Protein AF-A0A6I1K266-F1 (afdb_monomer)

Secondary structure (DSSP, 8-state):
--HHHHHHHHHHHHSPPPP--TTHHHHHHHHHHHHHTS--PPP------TTS-TTTHHHHHHHHHHHHHHHHHHTT--S--HHHHHHHHHHHHHHHHHSTTTEEEEEEETTEEEEEE-SS----SS--EEEEEEETTEEEEEEE-TTEEEEETTEEEEEEE-TTS-EEEEETTEEEESSSGGG--TT-EEEEEE-S---

Structure (mmCIF, N/CA/C/O backbone):
data_AF-A0A6I1K266-F1
#
_entry.id   AF-A0A6I1K266-F1
#
loop_
_atom_site.group_PDB
_atom_site.id
_atom_site.type_symbol
_atom_site.label_atom_id
_atom_site.label_alt_id
_atom_site.label_comp_id
_atom_site.label_asym_id
_atom_site.label_entity_id
_atom_site.label_seq_id
_atom_site.pdbx_PDB_ins_code
_atom_site.Cartn_x
_atom_site.Cartn_y
_atom_site.Cartn_z
_atom_site.occupancy
_atom_site.B_iso_or_equiv
_atom_site.auth_se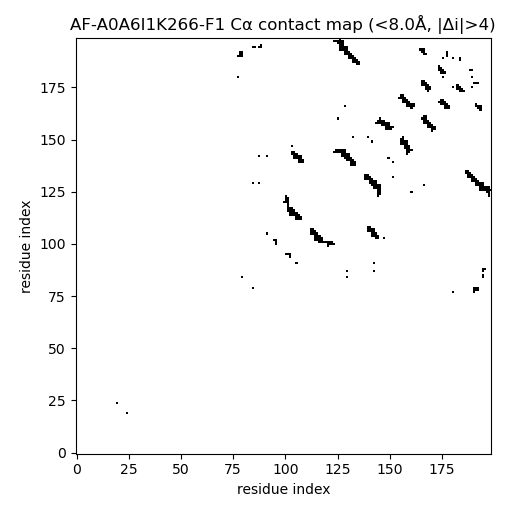q_id
_atom_site.auth_comp_id
_atom_site.auth_asym_id
_atom_site.auth_atom_id
_atom_site.pdbx_PDB_model_num
ATOM 1 N N . MET A 1 1 ? 11.411 -33.612 -16.980 1.00 52.06 1 MET A N 1
ATOM 2 C CA . MET A 1 1 ? 12.774 -33.129 -16.680 1.00 52.06 1 MET A CA 1
ATOM 3 C C . MET A 1 1 ? 13.438 -32.844 -18.011 1.00 52.06 1 MET A C 1
ATOM 5 O O . MET A 1 1 ? 13.316 -33.665 -18.911 1.00 52.06 1 MET A O 1
ATOM 9 N N . SER A 1 2 ? 13.928 -31.620 -18.195 1.00 58.31 2 SER A N 1
ATOM 10 C CA . SER A 1 2 ? 14.388 -31.108 -19.487 1.00 58.31 2 SER A CA 1
ATOM 11 C C . SER A 1 2 ? 15.851 -31.497 -19.683 1.00 58.31 2 SER A C 1
ATOM 13 O O . SER A 1 2 ? 16.683 -31.117 -18.872 1.00 58.31 2 SER A O 1
ATOM 15 N N . HIS A 1 3 ? 16.166 -32.204 -20.770 1.00 58.62 3 HIS A N 1
ATOM 16 C CA . HIS A 1 3 ? 17.519 -32.641 -21.168 1.00 58.62 3 HIS A CA 1
ATOM 17 C C . HIS A 1 3 ? 18.587 -31.525 -21.107 1.00 58.62 3 HIS A C 1
ATOM 19 O O . HIS A 1 3 ? 19.776 -31.785 -20.975 1.00 58.62 3 HIS A O 1
ATOM 25 N N . ARG A 1 4 ? 18.158 -30.261 -21.186 1.00 64.69 4 ARG A N 1
ATOM 26 C CA . ARG A 1 4 ? 19.016 -29.073 -21.124 1.00 64.69 4 ARG A CA 1
ATOM 27 C C . ARG A 1 4 ? 19.557 -28.785 -19.717 1.00 64.69 4 ARG A C 1
ATOM 29 O O . ARG A 1 4 ? 20.629 -28.202 -19.592 1.00 64.69 4 ARG A O 1
ATOM 36 N N . ASP A 1 5 ? 18.824 -29.182 -18.679 1.00 72.62 5 ASP A N 1
ATOM 37 C CA . ASP A 1 5 ? 19.221 -28.963 -17.284 1.00 72.62 5 ASP A CA 1
ATOM 38 C C . ASP A 1 5 ? 20.321 -29.951 -16.877 1.00 72.62 5 ASP A C 1
ATOM 40 O O . ASP A 1 5 ? 21.261 -29.581 -16.174 1.00 72.62 5 ASP A O 1
ATOM 44 N N . ASP A 1 6 ? 20.241 -31.185 -17.379 1.00 80.25 6 ASP A N 1
ATOM 45 C CA . ASP A 1 6 ? 21.238 -32.227 -17.131 1.00 80.25 6 ASP A CA 1
ATOM 46 C C . ASP A 1 6 ? 22.559 -31.913 -17.854 1.00 80.25 6 ASP A C 1
ATOM 48 O O . ASP A 1 6 ? 23.626 -31.999 -17.248 1.00 80.25 6 ASP A O 1
ATOM 52 N N . GLU A 1 7 ? 22.486 -31.428 -19.098 1.00 78.44 7 GLU A N 1
ATOM 53 C CA . GLU A 1 7 ? 23.645 -30.985 -19.888 1.00 78.44 7 GLU A CA 1
ATOM 54 C 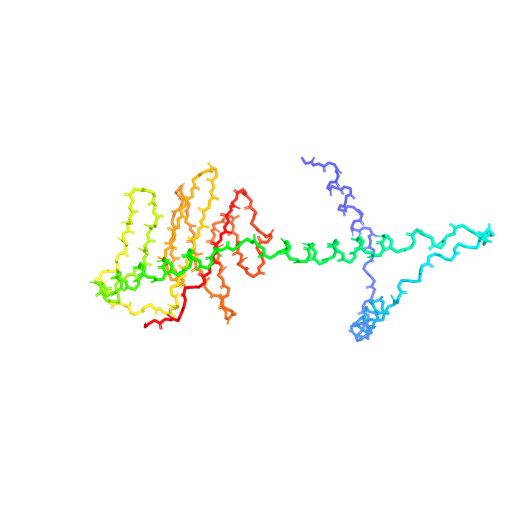C . GLU A 1 7 ? 24.347 -29.768 -19.256 1.00 78.44 7 GLU A C 1
ATOM 56 O O . GLU A 1 7 ? 25.576 -29.717 -19.163 1.00 78.44 7 GLU A O 1
ATOM 61 N N . LEU A 1 8 ? 23.579 -28.804 -18.732 1.00 73.94 8 LEU A N 1
ATOM 62 C CA . LEU A 1 8 ? 24.137 -27.657 -18.012 1.00 73.94 8 LEU A CA 1
ATOM 63 C C . LEU A 1 8 ? 24.829 -28.090 -16.713 1.00 73.94 8 LEU A C 1
ATOM 65 O O . LEU A 1 8 ? 25.891 -27.574 -16.367 1.00 73.94 8 LEU A O 1
ATOM 69 N N . ASN A 1 9 ? 24.241 -29.041 -15.991 1.00 77.06 9 ASN A N 1
ATOM 70 C CA . ASN A 1 9 ? 24.799 -29.558 -14.747 1.00 77.06 9 ASN A CA 1
ATOM 71 C C . ASN A 1 9 ? 26.097 -30.348 -14.994 1.00 77.06 9 ASN A C 1
ATOM 73 O O . ASN A 1 9 ? 27.034 -30.266 -14.201 1.00 77.06 9 ASN A O 1
ATOM 77 N N . GLU A 1 10 ? 26.192 -31.060 -16.117 1.00 81.06 10 GLU A N 1
ATOM 78 C CA . GLU A 1 10 ? 27.412 -31.758 -16.529 1.00 81.06 10 GLU A CA 1
ATOM 79 C C . GLU A 1 10 ? 28.531 -30.775 -16.927 1.00 81.06 10 GLU A C 1
ATOM 81 O O . 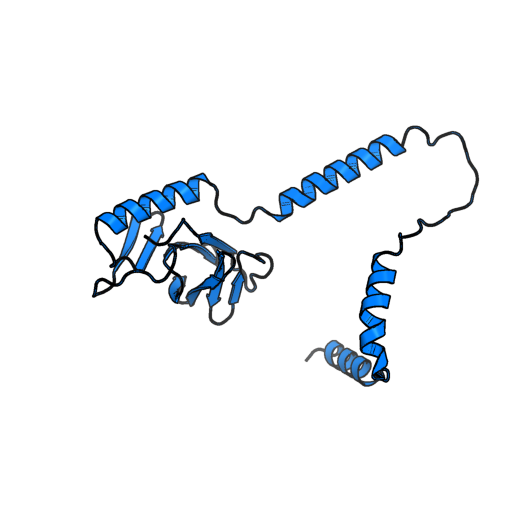GLU A 1 10 ? 29.681 -30.917 -16.497 1.00 81.06 10 GLU A O 1
ATOM 86 N N . LEU A 1 11 ? 28.191 -29.697 -17.641 1.00 77.88 11 LEU A N 1
ATOM 87 C CA . LEU A 1 11 ? 29.121 -28.607 -17.969 1.00 77.88 11 LEU A CA 1
ATOM 88 C C . LEU A 1 11 ? 29.624 -27.862 -16.720 1.00 77.88 11 LEU A C 1
ATOM 90 O O . LEU A 1 11 ? 30.812 -27.557 -16.596 1.00 77.88 11 LEU A O 1
ATOM 94 N N . LEU A 1 12 ? 28.748 -27.608 -15.747 1.00 76.62 12 LEU A N 1
ATOM 95 C CA . LEU A 1 12 ? 29.138 -26.961 -14.491 1.00 76.62 12 LEU A CA 1
ATOM 96 C C . LEU A 1 12 ? 30.041 -27.858 -13.634 1.00 76.62 12 LEU A C 1
ATOM 98 O O . LEU A 1 12 ? 30.920 -27.351 -12.941 1.00 76.62 12 LEU A O 1
ATOM 102 N N . ARG A 1 13 ? 29.868 -29.183 -13.705 1.00 74.44 13 ARG A N 1
ATOM 103 C CA . ARG A 1 13 ? 30.696 -30.158 -12.974 1.00 74.44 13 ARG A CA 1
ATOM 104 C C . ARG A 1 13 ? 32.068 -30.390 -13.596 1.00 74.44 13 ARG A C 1
ATOM 106 O O . ARG A 1 13 ? 33.007 -30.701 -12.871 1.00 74.44 13 ARG A O 1
ATOM 113 N N . THR A 1 14 ? 32.193 -30.249 -14.912 1.00 78.75 14 THR A N 1
ATOM 114 C CA . THR A 1 14 ? 33.471 -30.401 -15.630 1.00 78.75 14 THR A CA 1
ATOM 115 C C . THR A 1 14 ? 34.361 -29.160 -15.535 1.00 78.75 14 THR A C 1
ATOM 117 O O . THR A 1 14 ? 35.553 -29.228 -15.837 1.00 78.75 14 THR A O 1
ATOM 120 N N . THR A 1 15 ? 33.822 -28.030 -15.070 1.00 65.25 15 THR A N 1
ATOM 121 C CA . THR A 1 15 ? 34.589 -26.793 -14.926 1.00 65.25 15 THR A CA 1
ATOM 122 C C . THR A 1 15 ? 35.373 -26.811 -13.613 1.00 65.25 15 THR A C 1
ATOM 124 O O . THR A 1 15 ? 34.804 -26.736 -12.525 1.00 65.25 15 THR A O 1
ATOM 127 N N . CYS A 1 16 ? 36.699 -26.912 -13.701 1.00 65.94 16 CYS A N 1
ATOM 128 C CA . CYS A 1 16 ? 37.564 -26.892 -12.524 1.00 65.94 16 CYS A CA 1
ATOM 129 C C . CYS A 1 16 ? 37.499 -25.514 -11.845 1.00 65.94 16 CYS A C 1
ATOM 131 O O . CYS A 1 16 ? 37.689 -24.484 -12.497 1.00 65.94 16 CYS A O 1
ATOM 133 N N . VAL A 1 17 ? 37.224 -25.487 -10.537 1.00 66.25 17 VAL A N 1
ATOM 134 C CA . VAL A 1 17 ? 37.246 -24.242 -9.761 1.00 66.25 17 VAL A CA 1
ATOM 135 C C . VAL A 1 17 ? 38.710 -23.812 -9.632 1.00 66.25 17 VAL A C 1
ATOM 137 O O . VAL A 1 17 ? 39.509 -24.588 -9.108 1.00 66.25 17 VAL A O 1
ATOM 140 N N . PRO A 1 18 ? 39.092 -22.618 -10.119 1.00 65.81 18 PRO A N 1
ATOM 141 C CA . PRO A 1 18 ? 40.476 -22.170 -10.049 1.00 65.81 18 PRO A CA 1
ATOM 142 C C . PRO A 1 18 ? 40.906 -22.035 -8.590 1.00 65.81 18 PRO A C 1
ATOM 144 O O . PRO A 1 18 ? 40.120 -21.594 -7.747 1.00 65.81 18 PRO A O 1
ATOM 147 N N . ASP A 1 19 ? 42.147 -22.422 -8.306 1.00 67.06 19 ASP A N 1
ATOM 148 C CA . ASP A 1 19 ? 42.710 -22.371 -6.962 1.00 67.06 19 ASP A CA 1
ATOM 149 C C . ASP A 1 19 ? 42.782 -20.915 -6.477 1.00 67.06 19 ASP A C 1
ATOM 151 O O . ASP A 1 19 ? 43.360 -20.043 -7.133 1.00 67.06 19 ASP A O 1
ATOM 155 N N . ARG A 1 20 ? 42.122 -20.632 -5.351 1.00 74.56 20 ARG A N 1
ATOM 156 C CA . ARG A 1 20 ? 41.991 -19.284 -4.784 1.00 74.56 20 ARG A CA 1
ATOM 157 C C . ARG A 1 20 ? 42.983 -19.158 -3.645 1.00 74.56 20 ARG A C 1
ATOM 159 O O . ARG A 1 20 ? 42.633 -19.338 -2.479 1.00 74.56 20 ARG A O 1
ATOM 166 N N . THR A 1 21 ? 44.228 -18.866 -3.998 1.00 78.56 21 THR A N 1
ATOM 167 C CA . THR A 1 21 ? 45.280 -18.572 -3.023 1.00 78.56 21 THR A CA 1
ATOM 168 C C . THR A 1 21 ? 44.883 -17.382 -2.134 1.00 78.56 21 THR A C 1
ATOM 170 O O . THR A 1 21 ? 44.077 -16.549 -2.547 1.00 78.56 21 THR A O 1
ATOM 173 N N . PRO A 1 22 ? 45.434 -17.242 -0.916 1.00 74.00 22 PRO A N 1
ATOM 174 C CA . PRO A 1 22 ? 45.058 -16.164 0.007 1.00 74.00 22 PRO A CA 1
ATOM 175 C C . PRO A 1 22 ? 45.162 -14.744 -0.585 1.00 74.00 22 PRO A C 1
ATOM 177 O O . PRO A 1 22 ? 44.328 -13.899 -0.278 1.00 74.00 22 PRO A O 1
ATOM 180 N N . GLY A 1 23 ? 46.115 -14.502 -1.496 1.00 73.38 23 GLY A N 1
ATOM 181 C CA . GLY A 1 23 ? 46.271 -13.217 -2.197 1.00 73.38 23 GLY A CA 1
ATOM 182 C C . GLY A 1 23 ? 45.232 -12.944 -3.295 1.00 73.38 23 GLY A C 1
ATOM 183 O O . GLY A 1 23 ? 45.054 -11.798 -3.703 1.00 73.38 23 GLY A O 1
ATOM 184 N N . TYR A 1 24 ? 44.485 -13.960 -3.743 1.00 78.31 24 TYR A N 1
ATOM 185 C CA . TYR A 1 24 ? 43.452 -13.821 -4.776 1.00 78.31 24 TYR A CA 1
ATOM 186 C C . TYR A 1 24 ? 42.387 -12.788 -4.385 1.00 78.31 24 TYR A C 1
ATOM 188 O O . TYR A 1 24 ? 41.957 -11.982 -5.211 1.00 78.31 24 TYR A O 1
ATOM 196 N N . TRP A 1 25 ? 41.973 -12.780 -3.114 1.00 77.38 25 TRP A N 1
ATOM 197 C CA . TRP A 1 25 ? 40.921 -11.883 -2.633 1.00 77.38 25 TRP A CA 1
ATOM 198 C C . TRP A 1 25 ? 41.370 -10.429 -2.492 1.00 77.38 25 TRP A C 1
ATOM 200 O O . TRP A 1 25 ? 40.529 -9.536 -2.542 1.00 77.38 25 TRP A O 1
ATOM 210 N N . GLU A 1 26 ? 42.672 -10.180 -2.368 1.00 80.25 26 GLU A N 1
ATOM 211 C CA . GLU A 1 26 ? 43.223 -8.825 -2.300 1.00 80.25 26 GLU A CA 1
ATOM 212 C C . GLU A 1 26 ? 43.394 -8.223 -3.701 1.00 80.25 26 GLU A C 1
ATOM 214 O O . GLU A 1 26 ? 43.146 -7.036 -3.924 1.00 80.25 26 GLU A O 1
ATOM 219 N N . GLU A 1 27 ? 43.742 -9.054 -4.683 1.00 78.56 27 GLU A N 1
ATOM 220 C CA . GLU A 1 27 ? 43.952 -8.623 -6.065 1.00 78.56 27 GLU A CA 1
ATOM 221 C C . GLU A 1 27 ? 42.658 -8.554 -6.884 1.00 78.56 27 GLU A C 1
ATOM 223 O O . GLU A 1 27 ? 42.565 -7.774 -7.841 1.00 78.56 27 GLU A O 1
ATOM 228 N N . PHE A 1 28 ? 41.641 -9.339 -6.521 1.00 82.94 28 PHE A N 1
ATOM 229 C CA . PHE A 1 28 ? 40.386 -9.410 -7.264 1.00 82.94 28 PHE A CA 1
ATOM 230 C C . PHE A 1 28 ? 39.644 -8.058 -7.343 1.00 82.94 28 PHE A C 1
ATOM 232 O O . PHE A 1 28 ? 39.343 -7.630 -8.463 1.00 82.94 28 PHE A O 1
ATOM 239 N N . PRO A 1 29 ? 39.409 -7.313 -6.240 1.00 81.19 29 PRO A N 1
ATOM 240 C CA . PRO A 1 29 ? 38.727 -6.017 -6.295 1.00 81.19 29 PRO A CA 1
ATOM 241 C C . PRO A 1 29 ? 39.491 -5.001 -7.150 1.00 81.19 29 PRO A C 1
ATOM 243 O O . PRO A 1 29 ? 38.894 -4.274 -7.944 1.00 81.19 29 PRO A O 1
ATOM 246 N N . LEU A 1 30 ? 40.823 -4.993 -7.043 1.00 80.62 30 LEU A N 1
ATOM 247 C CA . LEU A 1 30 ? 41.693 -4.109 -7.821 1.00 80.62 30 LEU A CA 1
ATOM 248 C C . LEU A 1 30 ? 41.653 -4.442 -9.317 1.00 80.62 30 LEU A C 1
ATOM 250 O O . LEU A 1 30 ? 41.662 -3.544 -10.161 1.00 80.62 30 LEU A O 1
ATOM 254 N N . THR A 1 31 ? 41.576 -5.726 -9.656 1.00 77.88 31 THR A N 1
ATOM 255 C CA . THR A 1 31 ? 41.490 -6.200 -11.041 1.00 77.88 31 THR A CA 1
ATOM 256 C C . THR A 1 31 ? 40.138 -5.859 -11.664 1.00 77.88 31 THR A C 1
ATOM 258 O O . THR A 1 31 ? 40.099 -5.352 -12.787 1.00 77.88 31 THR A O 1
ATOM 261 N N . VAL A 1 32 ? 39.039 -6.041 -10.926 1.00 81.06 32 VAL A N 1
ATOM 262 C CA . VAL A 1 32 ? 37.689 -5.652 -11.369 1.00 81.06 32 VAL A CA 1
ATOM 263 C C . VAL A 1 32 ? 37.596 -4.137 -11.560 1.00 81.06 32 VAL A C 1
ATOM 265 O O . VAL A 1 32 ? 37.122 -3.677 -12.598 1.00 81.06 32 VAL A O 1
ATOM 268 N N . LEU A 1 33 ? 38.121 -3.346 -10.620 1.00 81.00 33 LEU A N 1
ATOM 269 C CA . LEU A 1 33 ? 38.138 -1.886 -10.733 1.00 81.00 33 LEU A CA 1
ATOM 270 C C . LEU A 1 33 ? 38.962 -1.402 -11.933 1.00 81.00 33 LEU A C 1
ATOM 272 O O . LEU A 1 33 ? 38.525 -0.479 -12.621 1.00 81.00 33 LEU A O 1
ATOM 276 N N . ARG A 1 34 ? 40.103 -2.041 -12.238 1.00 78.31 34 ARG A N 1
ATOM 277 C CA . ARG A 1 34 ? 40.886 -1.742 -13.454 1.00 78.31 34 ARG A CA 1
ATOM 278 C C . ARG A 1 34 ? 40.147 -2.100 -14.737 1.00 78.31 34 ARG A C 1
ATOM 280 O O . ARG A 1 34 ? 40.295 -1.385 -15.723 1.00 78.31 34 ARG A O 1
ATOM 287 N N . GLN A 1 35 ? 39.382 -3.190 -14.751 1.00 71.94 35 GLN A N 1
ATOM 288 C CA . GLN A 1 35 ? 38.608 -3.580 -15.931 1.00 71.94 35 GLN A CA 1
ATOM 289 C C . GLN A 1 35 ? 37.396 -2.672 -16.155 1.00 71.94 35 GLN A C 1
ATOM 291 O O . GLN A 1 35 ? 37.135 -2.304 -17.295 1.00 71.94 35 GLN A O 1
ATOM 296 N N . LEU A 1 36 ? 36.715 -2.245 -15.088 1.00 72.50 36 LEU A N 1
ATOM 297 C CA . LEU A 1 36 ? 35.607 -1.286 -15.168 1.00 72.50 36 LEU A CA 1
ATOM 298 C C . LEU A 1 36 ? 36.066 0.108 -15.611 1.00 72.50 36 LEU A C 1
ATOM 300 O O . LEU A 1 36 ? 35.346 0.788 -16.335 1.00 72.50 36 LEU A O 1
ATOM 304 N N . HIS A 1 37 ? 37.270 0.522 -15.210 1.00 69.19 37 HIS A N 1
ATOM 305 C CA . HIS A 1 37 ? 37.869 1.789 -15.638 1.00 69.19 37 HIS A CA 1
ATOM 306 C C . HIS A 1 37 ? 38.600 1.701 -16.973 1.00 69.19 37 HIS A C 1
ATOM 308 O O . HIS A 1 37 ? 39.156 2.703 -17.419 1.00 69.19 37 HIS A O 1
ATOM 314 N N . ARG A 1 38 ? 38.630 0.532 -17.622 1.00 52.91 38 ARG A N 1
ATOM 315 C CA . ARG A 1 38 ? 39.226 0.421 -18.946 1.00 52.91 38 ARG A CA 1
ATOM 316 C C . ARG A 1 38 ? 38.283 1.142 -19.913 1.00 52.91 38 ARG A C 1
ATOM 318 O O . ARG A 1 38 ? 37.168 0.660 -20.117 1.00 52.91 38 ARG A O 1
ATOM 325 N N . PRO A 1 39 ? 38.675 2.290 -20.495 1.00 54.34 39 PRO A N 1
ATOM 326 C CA . PRO A 1 39 ? 37.871 2.883 -21.545 1.00 54.34 39 PRO A CA 1
ATOM 327 C C . PRO A 1 39 ? 37.745 1.835 -22.648 1.00 54.34 39 PRO A C 1
ATOM 329 O O . PRO A 1 39 ? 38.741 1.236 -23.064 1.00 54.34 39 PRO A O 1
ATOM 332 N N . VAL A 1 40 ? 36.513 1.566 -23.072 1.00 57.41 40 VAL A N 1
ATOM 333 C CA . VAL A 1 40 ? 36.249 0.739 -24.245 1.00 57.41 40 VAL A CA 1
ATOM 334 C C . VAL A 1 40 ? 36.915 1.452 -25.414 1.00 57.41 40 VAL A C 1
ATOM 336 O O . VAL A 1 40 ? 36.418 2.476 -25.880 1.00 57.41 40 VAL A O 1
ATOM 339 N N . SER A 1 41 ? 38.081 0.961 -25.838 1.00 51.16 41 SER A N 1
ATOM 340 C CA . SER A 1 41 ? 38.708 1.440 -27.062 1.00 51.16 41 SER A CA 1
ATOM 341 C C . SER A 1 41 ? 37.723 1.165 -28.197 1.00 51.16 41 SER A C 1
ATOM 343 O O . SER A 1 41 ? 37.348 0.004 -28.389 1.00 51.16 41 SER A O 1
ATOM 345 N N . PRO A 1 42 ? 37.261 2.194 -28.926 1.00 56.66 42 PRO A N 1
ATOM 346 C CA . PRO A 1 42 ? 36.436 1.965 -30.099 1.00 56.66 42 PRO A CA 1
ATOM 347 C C . PRO A 1 42 ? 37.239 1.133 -31.112 1.00 56.66 42 PRO A C 1
ATOM 349 O O . PRO A 1 42 ? 38.469 1.259 -31.155 1.00 56.66 42 PRO A O 1
ATOM 352 N N . PRO A 1 43 ? 36.585 0.279 -31.918 1.00 49.41 43 PRO A N 1
ATOM 353 C CA . PRO A 1 43 ? 37.268 -0.409 -33.003 1.00 49.41 43 PRO A CA 1
ATOM 354 C C . PRO A 1 43 ? 37.936 0.637 -33.903 1.00 49.41 43 PRO A C 1
ATOM 356 O O . PRO A 1 43 ? 37.282 1.536 -34.434 1.00 49.41 43 PRO A O 1
ATOM 359 N N . VAL A 1 44 ? 39.262 0.550 -34.021 1.00 49.19 44 VAL A N 1
ATOM 360 C CA . VAL A 1 44 ? 40.022 1.324 -35.000 1.00 49.19 44 VAL A CA 1
ATOM 361 C C . VAL A 1 44 ? 39.854 0.613 -36.333 1.00 49.19 44 VAL A C 1
ATOM 363 O O . VAL A 1 44 ? 40.658 -0.242 -36.697 1.00 49.19 44 VAL A O 1
ATOM 366 N N . ASP A 1 45 ? 38.792 0.965 -37.051 1.00 47.34 45 ASP A N 1
ATOM 367 C CA . ASP A 1 45 ? 38.705 0.681 -38.476 1.00 47.34 45 ASP A CA 1
ATOM 368 C C . ASP A 1 45 ? 39.587 1.687 -39.218 1.00 47.34 45 ASP A C 1
ATOM 370 O O . ASP A 1 45 ? 39.261 2.863 -39.389 1.00 47.34 45 ASP A O 1
ATOM 374 N N . ALA A 1 46 ? 40.747 1.207 -39.655 1.00 51.47 46 ALA A N 1
ATOM 375 C CA . ALA A 1 46 ? 41.522 1.858 -40.691 1.00 51.47 46 ALA A CA 1
ATOM 376 C C . ALA A 1 46 ? 40.928 1.480 -42.055 1.00 51.47 46 ALA A C 1
ATOM 378 O O . ALA A 1 46 ? 41.127 0.366 -42.524 1.00 51.47 46 ALA A O 1
ATOM 379 N N . SER A 1 47 ? 40.246 2.406 -42.730 1.00 47.06 47 SER A N 1
ATOM 380 C CA . SER A 1 47 ? 40.493 2.648 -44.158 1.00 47.06 47 SER A CA 1
ATOM 381 C C . SER A 1 47 ? 39.805 3.919 -44.662 1.00 47.06 47 SER A C 1
ATOM 383 O O . SER A 1 47 ? 38.787 4.387 -44.163 1.00 47.06 47 SER A O 1
ATOM 385 N N . SER A 1 48 ? 40.475 4.497 -45.649 1.00 55.56 48 SER A N 1
ATOM 386 C CA . SER A 1 48 ? 40.229 5.726 -46.393 1.00 55.56 48 SER A CA 1
ATOM 387 C C . SER A 1 48 ? 38.774 6.050 -46.756 1.00 55.56 48 SER A C 1
ATOM 389 O O . SER A 1 48 ? 38.133 5.287 -47.470 1.00 55.56 48 SER A O 1
ATOM 391 N N . SER A 1 49 ? 38.338 7.272 -46.432 1.00 51.34 49 SER A N 1
ATOM 392 C CA . SER A 1 49 ? 37.736 8.224 -47.389 1.00 51.34 49 SER A CA 1
ATOM 393 C C . SER A 1 49 ? 37.305 9.493 -46.640 1.00 51.34 49 SER A C 1
ATOM 395 O O . SER A 1 49 ? 36.161 9.677 -46.220 1.00 51.34 49 SER A O 1
ATOM 397 N N . GLN A 1 50 ? 38.271 10.382 -46.417 1.00 56.53 50 GLN A N 1
ATOM 398 C CA . GLN A 1 50 ? 38.038 11.711 -45.863 1.00 56.53 50 GLN A CA 1
ATOM 399 C C . GLN A 1 50 ? 37.386 12.595 -46.931 1.00 56.53 50 GLN A C 1
ATOM 401 O O . GLN A 1 50 ? 38.110 13.137 -47.763 1.00 56.53 50 GLN A O 1
ATOM 406 N N . ARG A 1 51 ? 36.052 12.760 -46.917 1.00 52.62 51 ARG A N 1
ATOM 407 C CA . ARG A 1 51 ? 35.397 14.011 -47.386 1.00 52.62 51 ARG A CA 1
ATOM 408 C C . ARG A 1 51 ? 33.881 14.139 -47.220 1.00 52.62 51 ARG A C 1
ATOM 410 O O . ARG A 1 51 ? 33.360 15.180 -47.601 1.00 52.62 51 ARG A O 1
ATOM 417 N N . LEU A 1 52 ? 33.161 13.176 -46.640 1.00 53.94 52 LEU A N 1
ATOM 418 C CA . LEU A 1 52 ? 31.686 13.263 -46.584 1.00 53.94 52 LEU A CA 1
ATOM 419 C C . LEU A 1 52 ? 31.057 13.125 -45.186 1.00 53.94 52 LEU A C 1
ATOM 421 O O . LEU A 1 52 ? 29.838 13.103 -45.065 1.00 53.94 52 LEU A O 1
ATOM 425 N N . TRP A 1 53 ? 31.851 13.098 -44.112 1.00 48.69 53 TRP A N 1
ATOM 426 C CA . TRP A 1 53 ? 31.358 12.737 -42.771 1.00 48.69 53 TRP A CA 1
ATOM 427 C C . TRP A 1 53 ? 31.136 13.902 -41.790 1.00 48.69 53 TRP A C 1
ATOM 429 O O . TRP A 1 53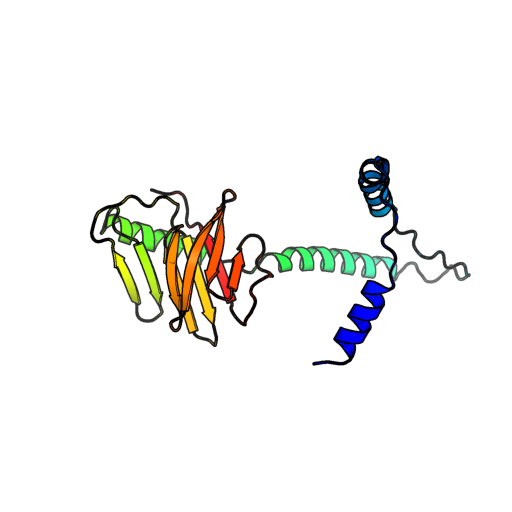 ? 30.967 13.683 -40.594 1.00 48.69 53 TRP A O 1
ATOM 439 N N . ALA A 1 54 ? 31.105 15.149 -42.265 1.00 52.47 54 ALA A N 1
ATOM 440 C CA . ALA A 1 54 ? 30.912 16.308 -41.383 1.00 52.47 54 ALA A CA 1
ATOM 441 C C . ALA A 1 54 ? 29.451 16.520 -40.928 1.00 52.47 54 ALA A C 1
ATOM 443 O O . ALA A 1 54 ? 29.217 17.245 -39.967 1.00 52.47 54 ALA A O 1
ATOM 444 N N . TRP A 1 55 ? 28.467 15.881 -41.572 1.00 49.38 55 TRP A N 1
ATOM 445 C CA . TRP A 1 55 ? 27.041 16.152 -41.316 1.00 49.38 55 TRP A CA 1
ATOM 446 C C . TRP A 1 55 ? 26.313 15.054 -40.518 1.00 49.38 55 TRP A C 1
ATOM 448 O O . TRP A 1 55 ? 25.225 15.297 -40.007 1.00 49.38 55 TRP A O 1
ATOM 458 N N . GLY A 1 56 ? 26.901 13.861 -40.358 1.00 50.31 56 GLY A N 1
ATOM 459 C CA . GLY A 1 56 ? 26.252 12.730 -39.670 1.00 50.31 56 GLY A CA 1
ATOM 460 C C . GLY A 1 56 ? 26.446 12.689 -38.146 1.00 50.31 56 GLY A C 1
ATOM 461 O O . GLY A 1 56 ? 25.612 12.142 -37.427 1.00 50.31 56 GLY A O 1
ATOM 462 N N . LEU A 1 57 ? 27.525 13.291 -37.635 1.00 52.78 57 LEU A N 1
ATOM 463 C CA . LEU A 1 57 ? 27.927 13.181 -36.224 1.00 52.78 57 LEU A CA 1
ATOM 464 C C . LEU A 1 57 ? 27.055 13.987 -35.249 1.00 52.78 57 LEU A C 1
ATOM 466 O O . LEU A 1 57 ? 26.883 13.573 -34.101 1.00 52.78 57 LEU A O 1
ATOM 470 N N . GLY A 1 58 ? 26.491 15.116 -35.687 1.00 55.38 58 GLY A N 1
ATOM 471 C CA . GLY A 1 58 ? 25.682 15.987 -34.823 1.00 55.38 58 GLY A CA 1
ATOM 472 C C . GLY A 1 58 ? 24.320 15.390 -34.453 1.00 55.38 58 GLY A C 1
ATOM 473 O O . GLY A 1 58 ? 23.848 15.559 -33.332 1.00 55.38 58 GLY A O 1
ATOM 474 N N . LEU A 1 59 ? 23.702 14.637 -35.368 1.00 56.91 59 LEU A N 1
ATOM 475 C CA . LEU A 1 59 ? 22.384 14.045 -35.132 1.00 56.91 59 LEU A CA 1
ATOM 476 C C . LEU A 1 59 ? 22.470 12.823 -34.202 1.00 56.91 59 LEU A C 1
ATOM 478 O O . LEU A 1 59 ? 21.675 12.690 -33.274 1.00 56.91 59 LEU A O 1
ATOM 482 N N . ALA A 1 60 ? 23.462 11.952 -34.410 1.00 60.25 60 ALA A N 1
ATOM 483 C CA . ALA A 1 60 ? 23.614 10.726 -33.624 1.00 60.25 60 ALA A CA 1
ATOM 484 C C . ALA A 1 60 ? 23.931 11.012 -32.146 1.00 60.25 60 ALA A C 1
ATOM 486 O O . ALA A 1 60 ? 23.385 10.363 -31.253 1.00 60.25 60 ALA A O 1
ATOM 487 N N . THR A 1 61 ? 24.758 12.025 -31.874 1.00 63.06 61 THR A N 1
ATOM 488 C CA . THR A 1 61 ? 25.074 12.459 -30.505 1.00 63.06 61 THR A CA 1
ATOM 489 C C . THR A 1 61 ? 23.867 13.091 -29.813 1.00 63.06 61 THR A C 1
ATOM 491 O O . THR A 1 61 ? 23.575 12.734 -28.672 1.00 63.06 61 THR A O 1
ATOM 494 N N . ALA A 1 62 ? 23.100 13.942 -30.503 1.00 69.06 62 ALA A N 1
ATOM 495 C CA . ALA A 1 62 ? 21.859 14.498 -29.962 1.00 69.06 62 ALA A CA 1
ATOM 496 C C . ALA A 1 62 ? 20.829 13.402 -29.624 1.00 69.06 62 ALA A C 1
ATOM 498 O O . ALA A 1 62 ? 20.228 13.435 -28.550 1.00 69.06 62 ALA A O 1
ATOM 499 N N . CYS A 1 63 ? 20.668 12.390 -30.485 1.00 71.06 63 CYS A N 1
ATOM 500 C CA . CYS A 1 63 ? 19.770 11.260 -30.229 1.00 71.06 63 CYS A CA 1
ATOM 501 C C . CYS A 1 63 ? 20.229 10.382 -29.055 1.00 71.06 63 CYS A C 1
ATOM 503 O O . CYS A 1 63 ? 19.387 9.952 -28.268 1.00 71.06 63 CYS A O 1
ATOM 505 N N . LEU A 1 64 ? 21.534 10.139 -28.896 1.00 72.56 64 LEU A N 1
ATOM 506 C CA . LEU A 1 64 ? 22.066 9.369 -27.766 1.00 72.56 64 LEU A CA 1
ATOM 507 C C . LEU A 1 64 ? 21.896 10.109 -26.436 1.00 72.56 64 LEU A C 1
ATOM 509 O O . LEU A 1 64 ? 21.471 9.501 -25.457 1.00 72.56 64 LEU A O 1
ATOM 513 N N . VAL A 1 65 ? 22.154 11.420 -26.399 1.00 73.62 65 VAL A N 1
ATOM 514 C CA . VAL A 1 65 ? 21.958 12.235 -25.190 1.00 73.62 65 VAL A CA 1
ATOM 515 C C . VAL A 1 65 ? 20.470 12.324 -24.841 1.00 73.62 65 VAL A C 1
ATOM 517 O O . VAL A 1 65 ? 20.093 12.068 -23.698 1.00 73.62 65 VAL A O 1
ATOM 520 N N . LEU A 1 66 ? 19.596 12.597 -25.816 1.00 68.81 66 LEU A N 1
ATOM 521 C CA . LEU A 1 66 ? 18.146 12.625 -25.590 1.00 68.81 66 LEU A CA 1
ATOM 522 C C . LEU A 1 66 ? 17.603 11.255 -25.164 1.00 68.81 66 LEU A C 1
ATOM 524 O O . LEU A 1 66 ? 16.790 11.186 -24.244 1.00 68.81 66 LEU A O 1
ATOM 528 N N . GLY A 1 67 ? 18.075 10.166 -25.776 1.00 66.75 67 GLY A N 1
ATOM 529 C CA . GLY A 1 67 ? 17.715 8.798 -25.405 1.00 66.75 67 GLY A CA 1
ATOM 530 C C . GLY A 1 67 ? 18.187 8.423 -24.000 1.00 66.75 67 GLY A C 1
ATOM 531 O O . GLY A 1 67 ? 17.423 7.828 -23.242 1.00 66.75 67 GLY A O 1
ATOM 532 N N . PHE A 1 68 ? 19.399 8.830 -23.612 1.00 69.56 68 PHE A N 1
ATOM 533 C CA . PHE A 1 68 ? 19.949 8.601 -22.276 1.00 69.56 68 PHE A CA 1
ATOM 534 C C . PHE A 1 68 ? 19.166 9.370 -21.203 1.00 69.56 68 PHE A C 1
ATOM 536 O O . PHE A 1 68 ? 18.705 8.769 -20.236 1.00 69.56 68 PHE A O 1
ATOM 543 N N . PHE A 1 69 ? 18.906 10.667 -21.401 1.00 63.03 69 PHE A N 1
ATOM 544 C CA . PHE A 1 69 ? 18.110 11.466 -20.459 1.00 63.03 69 PHE A CA 1
ATOM 545 C C . PHE A 1 69 ? 16.639 11.020 -20.394 1.00 63.03 69 PHE A C 1
ATOM 547 O O . PHE A 1 69 ? 16.055 10.974 -19.308 1.00 63.03 69 PHE A O 1
ATOM 554 N N . ALA A 1 70 ? 16.030 10.645 -21.524 1.00 62.41 70 ALA A N 1
ATOM 555 C CA . ALA A 1 70 ? 14.663 10.126 -21.552 1.00 62.41 70 ALA A CA 1
ATOM 556 C C . ALA A 1 70 ? 14.557 8.729 -20.915 1.00 62.41 70 ALA A C 1
ATOM 558 O O . ALA A 1 70 ? 13.592 8.451 -20.201 1.00 62.41 70 ALA A O 1
ATOM 559 N N . GLY A 1 71 ? 15.551 7.864 -21.137 1.00 55.06 71 GLY A N 1
ATOM 560 C CA . GLY A 1 71 ? 15.634 6.523 -20.559 1.00 55.06 71 GLY A CA 1
ATOM 561 C C . GLY A 1 71 ? 15.870 6.545 -19.049 1.00 55.06 71 GLY A C 1
ATOM 562 O O . GLY A 1 71 ? 15.199 5.818 -18.316 1.00 55.06 71 GLY A O 1
ATOM 563 N N . PHE A 1 72 ? 16.736 7.441 -18.566 1.00 60.59 72 PHE A N 1
ATOM 564 C CA . PHE A 1 72 ? 17.032 7.581 -17.138 1.00 60.59 72 PHE A CA 1
ATOM 565 C C . PHE A 1 72 ? 15.814 8.078 -16.343 1.00 60.59 72 PHE A C 1
ATOM 567 O O . PHE A 1 72 ? 15.523 7.576 -15.259 1.00 60.59 72 PHE A O 1
ATOM 574 N N . ARG A 1 73 ? 15.015 8.996 -16.912 1.00 52.56 73 ARG A N 1
ATOM 575 C CA . ARG A 1 73 ? 13.778 9.479 -16.266 1.00 52.56 73 ARG A CA 1
ATOM 576 C C . ARG A 1 73 ? 12.626 8.472 -16.315 1.00 52.56 73 ARG A C 1
ATOM 578 O O . ARG A 1 73 ? 11.789 8.478 -15.416 1.00 52.56 73 ARG A O 1
ATOM 585 N N . ARG A 1 74 ? 12.576 7.587 -17.319 1.00 48.09 74 ARG A N 1
ATOM 586 C CA . ARG A 1 74 ? 11.547 6.532 -17.420 1.00 48.09 74 ARG A CA 1
ATOM 587 C C . ARG A 1 74 ? 11.765 5.362 -16.458 1.00 48.09 74 ARG A C 1
ATOM 589 O O . ARG A 1 74 ? 10.815 4.633 -16.192 1.00 48.09 74 ARG A O 1
ATOM 596 N N . GLY A 1 75 ? 12.970 5.198 -15.910 1.00 44.69 75 GLY A N 1
ATOM 597 C CA . GLY A 1 75 ? 13.288 4.125 -14.963 1.00 44.69 75 GLY A CA 1
ATOM 598 C C . GLY A 1 75 ? 12.688 4.285 -13.559 1.00 44.69 75 GLY A C 1
ATOM 599 O O . GLY A 1 75 ? 12.642 3.299 -12.831 1.00 44.69 75 GLY A O 1
ATOM 600 N N . HIS A 1 76 ? 12.211 5.482 -13.190 1.00 51.22 76 HIS A N 1
ATOM 601 C CA . HIS A 1 76 ? 11.810 5.814 -11.812 1.00 51.22 76 HIS A CA 1
ATOM 602 C C . HIS A 1 76 ? 10.294 5.872 -11.549 1.00 51.22 76 HIS A C 1
ATOM 604 O O . HIS A 1 76 ? 9.880 6.030 -10.404 1.00 51.22 76 HIS A O 1
ATOM 610 N N . ALA A 1 77 ? 9.436 5.751 -12.563 1.00 49.03 77 ALA A N 1
ATOM 611 C CA . ALA A 1 77 ? 8.012 6.061 -12.412 1.00 49.03 77 ALA A CA 1
ATOM 612 C C . ALA A 1 77 ? 7.122 4.812 -12.252 1.00 49.03 77 ALA A C 1
ATOM 614 O O . ALA A 1 77 ? 6.255 4.552 -13.080 1.00 49.03 77 ALA A O 1
ATOM 615 N N . VAL A 1 78 ? 7.304 4.059 -11.163 1.00 62.19 78 VAL A N 1
ATOM 616 C CA . VAL A 1 78 ? 6.295 3.094 -10.662 1.00 62.19 78 VAL A CA 1
ATOM 617 C C . VAL A 1 78 ? 5.855 3.509 -9.249 1.00 62.19 78 VAL A C 1
ATOM 619 O O . VAL A 1 78 ? 5.750 2.701 -8.335 1.00 62.19 78 VAL A O 1
ATOM 622 N N . GLY A 1 79 ? 5.646 4.813 -9.054 1.00 76.12 79 GLY A N 1
ATOM 623 C CA . GLY A 1 79 ? 5.242 5.414 -7.780 1.00 76.12 79 GLY A CA 1
ATOM 624 C C . GLY A 1 79 ? 3.792 5.903 -7.774 1.00 76.12 79 GLY A C 1
ATOM 625 O O . GLY A 1 79 ? 3.089 5.876 -8.790 1.00 76.12 79 GLY A O 1
ATOM 626 N N . PHE A 1 80 ? 3.330 6.357 -6.611 1.00 88.12 80 PHE A N 1
ATOM 627 C CA . PHE A 1 80 ? 2.115 7.167 -6.504 1.00 88.12 80 PHE A CA 1
ATOM 628 C C . PHE A 1 80 ? 2.377 8.593 -6.996 1.00 88.12 80 PHE A C 1
ATOM 630 O O . PHE A 1 80 ? 3.506 9.079 -6.927 1.00 88.12 80 PHE A O 1
ATOM 637 N N . SER A 1 81 ? 1.339 9.282 -7.480 1.00 90.31 81 SER A N 1
ATOM 638 C CA . SER A 1 81 ? 1.462 10.715 -7.751 1.00 90.31 81 SER A CA 1
ATOM 639 C C . SER A 1 81 ? 1.550 11.502 -6.437 1.00 90.31 81 SER A C 1
ATOM 641 O O . SER A 1 81 ? 1.051 11.061 -5.401 1.00 90.31 81 SER A O 1
ATOM 643 N N . ALA A 1 82 ? 2.135 12.701 -6.467 1.00 89.88 82 ALA A N 1
ATOM 644 C CA . ALA A 1 82 ? 2.171 13.570 -5.287 1.00 89.88 82 ALA A CA 1
ATOM 645 C C . ALA A 1 82 ? 0.757 13.907 -4.768 1.00 89.88 82 ALA A C 1
ATOM 647 O O . ALA A 1 82 ? 0.542 13.989 -3.560 1.00 89.88 82 ALA A O 1
ATOM 648 N N . ALA A 1 83 ? -0.215 14.041 -5.677 1.00 90.75 83 ALA A N 1
ATOM 649 C CA . ALA A 1 83 ? -1.615 14.270 -5.333 1.00 90.75 83 ALA A CA 1
ATOM 650 C C . ALA A 1 83 ? -2.239 13.062 -4.612 1.00 90.75 83 ALA A C 1
ATOM 652 O O . ALA A 1 83 ? -2.895 13.248 -3.590 1.00 90.75 83 ALA A O 1
ATOM 653 N N . ASP A 1 84 ? -1.979 11.833 -5.084 1.00 91.31 84 ASP A N 1
ATOM 654 C CA . ASP A 1 84 ? -2.441 10.602 -4.421 1.00 91.31 84 ASP A CA 1
ATOM 655 C C . ASP A 1 84 ? -1.919 10.513 -2.979 1.00 91.31 84 ASP A C 1
ATOM 657 O O . ASP A 1 84 ? -2.664 10.165 -2.059 1.00 91.31 84 ASP A O 1
ATOM 661 N N . VAL A 1 85 ? -0.637 10.836 -2.779 1.00 92.62 85 VAL A N 1
ATOM 662 C CA . VAL A 1 85 ? 0.014 10.806 -1.463 1.00 92.62 85 VAL A CA 1
ATOM 663 C C . VAL A 1 85 ? -0.584 11.867 -0.541 1.00 92.62 85 VAL A C 1
ATOM 665 O O . VAL A 1 85 ? -0.952 11.554 0.591 1.00 92.62 85 VAL A O 1
ATOM 668 N N . ALA A 1 86 ? -0.741 13.103 -1.022 1.00 93.19 86 ALA A N 1
ATOM 669 C CA . ALA A 1 86 ? -1.321 14.194 -0.240 1.00 93.19 86 ALA A CA 1
ATOM 670 C C . ALA A 1 86 ? -2.780 13.914 0.157 1.00 93.19 86 ALA A C 1
ATOM 672 O O . ALA A 1 86 ? -3.155 14.103 1.315 1.00 93.19 86 ALA A O 1
ATOM 673 N N . GLN A 1 87 ? -3.591 13.407 -0.776 1.00 93.44 87 GLN A N 1
ATOM 674 C CA . GLN A 1 87 ? -4.976 13.027 -0.503 1.00 93.44 87 GLN A CA 1
ATOM 675 C C . GLN A 1 87 ? -5.050 11.895 0.528 1.00 93.44 87 GLN A C 1
ATOM 677 O O . GLN A 1 87 ? -5.829 11.976 1.475 1.00 93.44 87 GLN A O 1
ATOM 682 N N . SER A 1 88 ? -4.222 10.860 0.378 1.00 93.62 88 SER A N 1
ATOM 683 C CA . SER A 1 88 ? -4.201 9.725 1.310 1.00 93.62 88 SER A CA 1
ATOM 684 C C . SER A 1 88 ? -3.737 10.148 2.707 1.00 93.62 88 SER A C 1
ATOM 686 O O . SER A 1 88 ? -4.317 9.715 3.700 1.00 93.62 88 SER A O 1
ATOM 688 N N . ARG A 1 89 ? -2.755 11.056 2.799 1.00 94.50 89 ARG A N 1
ATOM 689 C CA . ARG A 1 89 ? -2.324 11.661 4.068 1.00 94.50 89 ARG A CA 1
ATOM 690 C C . ARG A 1 89 ? -3.472 12.399 4.754 1.00 94.50 89 ARG A C 1
ATOM 692 O O . ARG A 1 89 ? -3.672 12.212 5.949 1.00 94.50 89 ARG A O 1
ATOM 699 N N . LYS A 1 90 ? -4.236 13.200 4.008 1.00 94.31 90 LYS A N 1
ATOM 700 C CA . LYS A 1 90 ? -5.395 13.919 4.549 1.00 94.31 90 LYS A CA 1
ATOM 701 C C . LYS A 1 90 ? -6.450 12.953 5.098 1.00 94.31 90 LYS A C 1
ATOM 703 O O . LYS A 1 90 ? -6.882 13.123 6.231 1.00 94.31 90 LYS A O 1
ATOM 708 N N . ILE A 1 91 ? -6.801 11.915 4.331 1.00 93.44 91 ILE A N 1
ATOM 709 C CA . ILE A 1 91 ? -7.747 10.877 4.776 1.00 93.44 91 ILE A CA 1
ATOM 710 C C . ILE A 1 91 ? -7.265 10.246 6.084 1.00 93.44 91 ILE A C 1
ATOM 712 O O . ILE A 1 91 ? -8.034 10.123 7.031 1.00 93.44 91 ILE A O 1
ATOM 716 N N . TYR A 1 92 ? -5.984 9.878 6.157 1.00 93.00 92 TYR A N 1
ATOM 717 C CA . TYR A 1 92 ? -5.417 9.315 7.376 1.00 93.00 92 TYR A CA 1
ATOM 718 C C . TYR A 1 92 ? -5.531 10.269 8.568 1.00 93.00 92 TYR A C 1
ATOM 720 O O . TYR A 1 92 ? -5.968 9.845 9.629 1.00 93.00 92 TYR A O 1
ATOM 728 N N . GLN A 1 93 ? -5.180 11.545 8.399 1.00 93.31 93 GLN A N 1
ATOM 729 C CA . GLN A 1 93 ? -5.247 12.539 9.475 1.00 93.31 93 GLN A CA 1
ATOM 730 C C . GLN A 1 93 ? -6.673 12.731 10.001 1.00 93.31 93 GLN A C 1
ATOM 732 O O . GLN A 1 93 ? -6.872 12.806 11.210 1.00 93.31 93 GLN A O 1
ATOM 737 N N . GLU A 1 94 ? -7.666 12.761 9.111 1.00 94.12 94 GLU A N 1
ATOM 738 C CA . GLU A 1 94 ? -9.078 12.854 9.495 1.00 94.12 94 GLU A CA 1
ATOM 739 C C . GLU A 1 94 ? -9.527 11.611 10.275 1.00 94.12 94 GLU A C 1
ATOM 741 O O . GLU A 1 94 ? -10.149 11.727 11.328 1.00 94.12 94 GLU A O 1
ATOM 746 N N . VAL A 1 95 ? -9.160 10.415 9.810 1.00 93.06 95 VAL A N 1
ATOM 747 C CA . VAL A 1 95 ? -9.507 9.160 10.491 1.00 93.06 95 VAL A CA 1
ATOM 748 C C . VAL A 1 95 ? -8.782 9.030 11.834 1.00 93.06 95 VAL A C 1
ATOM 750 O O . VAL A 1 95 ? -9.401 8.653 12.825 1.00 93.06 95 VAL A O 1
ATOM 753 N N . ALA A 1 96 ? -7.494 9.366 11.899 1.00 91.56 96 ALA A N 1
ATOM 754 C CA . ALA A 1 96 ? -6.697 9.314 13.123 1.00 91.56 96 ALA A CA 1
ATOM 755 C C . ALA A 1 96 ? -7.197 10.310 14.181 1.00 91.56 96 ALA A C 1
ATOM 757 O O . ALA A 1 96 ? -7.144 10.009 15.369 1.00 91.56 96 ALA A O 1
ATOM 758 N N . ALA A 1 97 ? -7.744 11.458 13.763 1.00 93.00 97 ALA A N 1
ATOM 759 C CA . ALA A 1 97 ? -8.388 12.403 14.673 1.00 93.00 97 ALA A CA 1
ATOM 760 C C . ALA A 1 97 ? -9.689 11.846 15.281 1.00 93.00 97 ALA A C 1
ATOM 762 O O . ALA A 1 97 ? -10.004 12.142 16.432 1.00 93.00 97 ALA A O 1
ATOM 763 N N . LEU A 1 98 ? -10.435 11.029 14.527 1.00 94.44 98 LEU A N 1
ATOM 764 C CA . LEU A 1 98 ? -11.661 10.376 15.003 1.00 94.44 98 LEU A CA 1
ATOM 765 C C . LEU A 1 98 ? -11.380 9.136 15.862 1.00 94.44 98 LEU A C 1
ATOM 767 O O . LEU A 1 98 ? -12.145 8.837 16.778 1.00 94.44 98 LEU A O 1
ATOM 771 N N . PHE A 1 99 ? -10.288 8.423 15.577 1.00 92.62 99 PHE A N 1
ATOM 772 C CA . PHE A 1 99 ? -9.902 7.183 16.254 1.00 92.62 99 PHE A CA 1
ATOM 773 C C . PHE A 1 99 ? -8.438 7.231 16.720 1.00 92.62 99 PHE A C 1
ATOM 775 O O . PHE A 1 99 ? -7.595 6.513 16.166 1.00 92.62 99 PHE A O 1
ATOM 782 N N . PRO A 1 100 ? -8.123 8.050 17.740 1.00 90.19 100 PRO A N 1
ATOM 783 C CA . PRO A 1 100 ? -6.754 8.224 18.214 1.00 90.19 100 PRO A CA 1
ATOM 784 C C . PRO A 1 100 ? -6.133 6.886 18.612 1.00 90.19 100 PRO A C 1
ATOM 786 O O . PRO A 1 100 ? -6.757 6.109 19.338 1.00 90.19 100 PRO A O 1
ATOM 789 N N . ASP A 1 101 ? -4.928 6.615 18.104 1.00 89.50 101 ASP A N 1
ATOM 790 C CA . ASP A 1 101 ? -4.136 5.410 18.386 1.00 89.50 101 ASP A CA 1
ATOM 791 C C . ASP A 1 101 ? -4.867 4.079 18.132 1.00 89.50 101 ASP A C 1
ATOM 793 O O . ASP A 1 101 ? -4.490 3.044 18.664 1.00 89.50 101 ASP A O 1
ATOM 797 N N . ARG A 1 102 ? -5.943 4.062 17.341 1.00 92.06 102 ARG A N 1
ATOM 798 C CA . ARG A 1 102 ? -6.726 2.835 17.101 1.00 92.06 102 ARG A CA 1
ATOM 799 C C . ARG A 1 102 ? -6.732 2.395 15.651 1.00 92.06 102 ARG A C 1
ATOM 801 O O . ARG A 1 102 ? -7.146 1.278 15.367 1.00 92.06 102 ARG A O 1
ATOM 808 N N . VAL A 1 103 ? -6.299 3.238 14.721 1.00 92.31 103 VAL A N 1
ATOM 809 C CA . VAL A 1 103 ? -6.287 2.902 13.294 1.00 92.31 103 VAL A CA 1
ATOM 810 C C . VAL A 1 103 ? -5.239 1.825 13.027 1.00 92.31 103 VAL A C 1
ATOM 812 O O . VAL A 1 103 ? -4.067 2.036 13.310 1.00 92.31 103 VAL A O 1
ATOM 815 N N . GLN A 1 104 ? -5.643 0.693 12.445 1.00 92.19 104 GLN A N 1
ATOM 816 C CA . GLN A 1 104 ? -4.708 -0.327 11.953 1.00 92.19 104 GLN A CA 1
ATOM 817 C C . GLN A 1 104 ? -4.586 -0.283 10.436 1.00 92.19 104 GLN A C 1
ATOM 819 O O . GLN A 1 104 ? -3.487 -0.311 9.890 1.00 92.19 104 GLN A O 1
ATOM 824 N N . THR A 1 105 ? -5.721 -0.251 9.736 1.00 94.19 105 THR A N 1
ATOM 825 C CA . THR A 1 105 ? -5.747 -0.215 8.273 1.00 94.19 105 THR A CA 1
ATOM 826 C C . THR A 1 105 ? -6.966 0.546 7.770 1.00 94.19 105 THR A C 1
ATOM 828 O O . THR A 1 105 ? -8.086 0.314 8.221 1.00 94.19 105 THR A O 1
ATOM 831 N N . VAL A 1 106 ? -6.763 1.416 6.785 1.00 94.75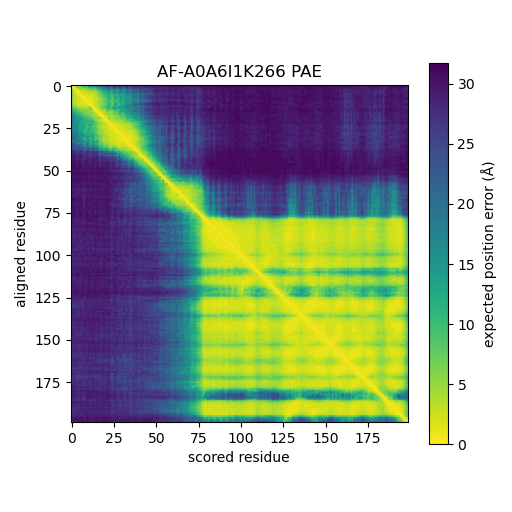 106 VAL A N 1
ATOM 832 C CA . VAL A 1 106 ? -7.823 2.043 5.993 1.00 94.75 106 VAL A CA 1
ATOM 833 C C . VAL A 1 106 ? -7.783 1.444 4.592 1.00 94.75 106 VAL A C 1
ATOM 835 O O . VAL A 1 106 ? -6.860 1.709 3.824 1.00 94.75 106 VAL A O 1
ATOM 838 N N . LEU A 1 107 ? -8.774 0.631 4.239 1.00 94.25 107 LEU A N 1
ATOM 839 C CA . LEU A 1 107 ? -8.947 0.132 2.878 1.00 94.25 107 LEU A CA 1
ATOM 840 C C . LEU A 1 107 ? -9.682 1.190 2.052 1.00 94.25 107 LEU A C 1
ATOM 842 O O . LEU A 1 107 ? -10.844 1.495 2.313 1.00 94.25 107 LEU A O 1
ATOM 846 N N . LEU A 1 108 ? -9.014 1.707 1.028 1.00 91.50 108 LEU A N 1
ATOM 847 C CA . LEU A 1 108 ? -9.546 2.662 0.065 1.00 91.50 108 LEU A CA 1
ATOM 848 C C . LEU A 1 108 ? -10.031 1.899 -1.172 1.00 91.50 108 LEU A C 1
ATOM 850 O O . LEU A 1 108 ? -9.232 1.290 -1.889 1.00 91.50 108 LEU A O 1
ATOM 854 N N . ASN A 1 109 ? -11.337 1.920 -1.437 1.00 82.00 109 ASN A N 1
ATOM 855 C CA . ASN A 1 109 ? -11.921 1.303 -2.624 1.00 82.00 109 ASN A CA 1
ATOM 856 C C . ASN A 1 109 ? -12.995 2.207 -3.259 1.00 82.00 109 ASN A C 1
ATOM 858 O O . ASN A 1 109 ? -13.413 3.206 -2.679 1.00 82.00 109 ASN A O 1
ATOM 862 N N . GLY A 1 110 ? -13.453 1.857 -4.465 1.00 75.62 110 GLY A N 1
ATOM 863 C CA . GLY A 1 110 ? -14.453 2.650 -5.198 1.00 75.62 110 GLY A CA 1
ATOM 864 C C . GLY A 1 110 ? -15.857 2.677 -4.571 1.00 75.62 110 GLY A C 1
ATOM 865 O O . GLY A 1 110 ? -16.680 3.484 -4.984 1.00 75.62 110 GLY A O 1
ATOM 866 N N . ARG A 1 111 ? -16.141 1.814 -3.586 1.00 76.25 111 ARG A N 1
ATOM 867 C CA . ARG A 1 111 ? -17.410 1.754 -2.836 1.00 76.25 111 ARG A CA 1
ATOM 868 C C . ARG A 1 111 ? -17.352 2.509 -1.499 1.00 76.25 111 ARG A C 1
ATOM 870 O O . ARG A 1 111 ? -18.362 2.569 -0.806 1.00 76.25 111 ARG A O 1
ATOM 877 N N . GLY A 1 112 ? -16.194 3.063 -1.134 1.00 78.81 112 GLY A N 1
ATOM 878 C CA . GLY A 1 112 ? -15.962 3.785 0.117 1.00 78.81 112 GLY A CA 1
ATOM 879 C C . GLY A 1 112 ? -14.698 3.324 0.845 1.00 78.81 112 GLY A C 1
ATOM 880 O O . GLY A 1 112 ? -13.940 2.479 0.366 1.00 78.81 112 GLY A O 1
ATOM 881 N N . SER A 1 113 ? -14.460 3.894 2.024 1.00 88.19 113 SER A N 1
ATOM 882 C CA . SER A 1 113 ? -13.368 3.484 2.909 1.00 88.19 113 SER A CA 1
ATOM 883 C C . SER A 1 113 ? -13.858 2.471 3.940 1.00 88.19 113 SER A C 1
ATOM 885 O O . SER A 1 113 ? -14.843 2.729 4.630 1.00 88.19 113 SER A O 1
ATOM 887 N N . GLN A 1 114 ? -13.160 1.346 4.085 1.00 92.62 114 GLN A N 1
ATOM 888 C CA . GLN A 1 114 ? -13.359 0.434 5.215 1.00 92.62 114 GLN A CA 1
ATOM 889 C C . GLN A 1 114 ? -12.238 0.643 6.223 1.00 92.62 114 GLN A C 1
ATOM 891 O O . GLN A 1 114 ? -11.073 0.760 5.844 1.00 92.62 114 GLN A O 1
ATOM 896 N N . LEU A 1 115 ? -12.598 0.696 7.499 1.00 92.94 115 LEU A N 1
ATOM 897 C CA . LEU A 1 115 ? -11.673 0.974 8.584 1.00 92.94 115 LEU A CA 1
ATOM 898 C C . LEU A 1 115 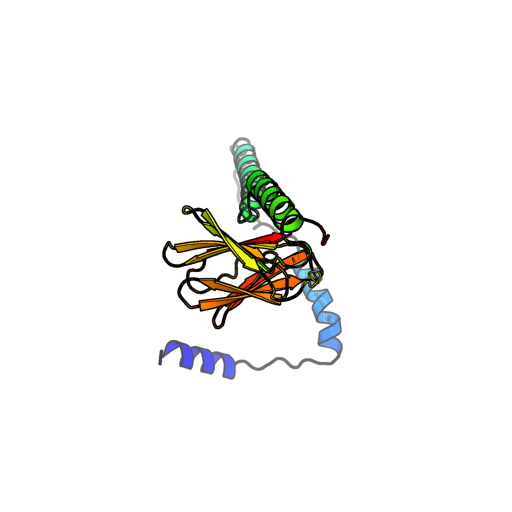? -11.531 -0.260 9.468 1.00 92.94 115 LEU A C 1
ATOM 900 O O . LEU A 1 115 ? -12.527 -0.795 9.951 1.00 92.94 115 LEU A O 1
ATOM 904 N N . VAL A 1 116 ? -10.292 -0.686 9.685 1.00 92.06 116 VAL A N 1
ATOM 905 C CA . VAL A 1 116 ? -9.932 -1.709 10.666 1.00 92.06 116 VAL A CA 1
ATOM 906 C C . VAL A 1 116 ? -9.311 -1.003 11.861 1.00 92.06 116 VAL A C 1
ATOM 908 O O . VAL A 1 116 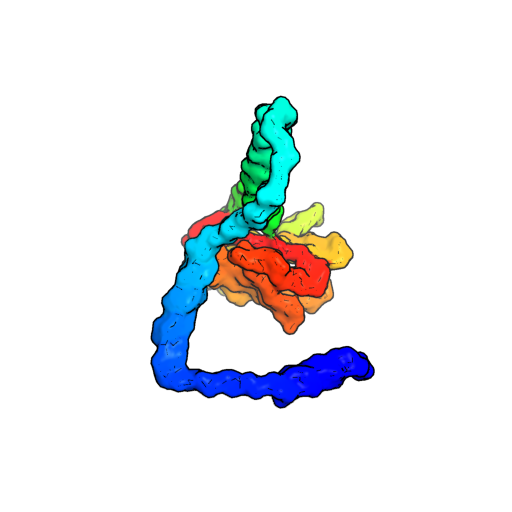? -8.320 -0.277 11.713 1.00 92.06 116 VAL A O 1
ATOM 911 N N . LEU A 1 117 ? -9.920 -1.202 13.028 1.00 92.31 117 LEU A N 1
ATOM 912 C CA . LEU A 1 117 ? -9.501 -0.608 14.290 1.00 92.31 117 LEU A CA 1
ATOM 913 C C . LEU A 1 117 ? -8.973 -1.675 15.246 1.00 92.31 117 LEU A C 1
ATOM 915 O O . LEU A 1 117 ? -9.496 -2.787 15.300 1.00 92.31 117 LEU A O 1
ATOM 919 N N . ALA A 1 118 ? -7.978 -1.298 16.037 1.00 89.44 118 ALA A N 1
ATOM 920 C CA . ALA A 1 118 ? -7.530 -2.059 17.184 1.00 89.44 118 ALA A CA 1
ATOM 921 C C . ALA A 1 118 ? -8.583 -2.031 18.303 1.00 89.44 118 ALA A C 1
ATOM 923 O O . ALA A 1 118 ? -9.259 -1.020 18.532 1.00 89.44 118 ALA A O 1
ATOM 924 N N . SER A 1 119 ? -8.688 -3.145 19.031 1.00 88.12 119 SER A N 1
ATOM 925 C CA . SER A 1 119 ? -9.532 -3.253 20.227 1.00 88.12 119 SER A CA 1
ATOM 926 C C . SER A 1 119 ? -9.102 -2.272 21.320 1.00 88.12 119 SER A C 1
ATOM 928 O O . SER A 1 119 ? -9.956 -1.707 22.004 1.00 88.12 119 SER A O 1
ATOM 930 N N . ASP A 1 120 ? -7.802 -1.982 21.396 1.00 88.38 120 ASP A N 1
ATOM 931 C CA . ASP A 1 120 ? -7.191 -1.060 22.350 1.00 88.38 120 ASP A CA 1
ATOM 932 C C . ASP A 1 120 ? -6.404 0.040 21.638 1.00 88.38 120 ASP A C 1
ATOM 934 O O . ASP A 1 120 ? -5.953 -0.128 20.506 1.00 88.38 120 ASP A O 1
ATOM 938 N N . ALA A 1 121 ? -6.259 1.186 22.305 1.00 84.50 121 ALA A N 1
ATOM 939 C CA . ALA A 1 121 ? -5.422 2.270 21.810 1.00 84.50 121 ALA A CA 1
ATOM 940 C C . ALA A 1 121 ? -3.946 1.855 21.898 1.00 84.50 121 ALA A C 1
ATOM 942 O O . ALA A 1 121 ? -3.420 1.611 22.984 1.00 84.50 121 ALA A O 1
ATOM 943 N N . GLN A 1 122 ? -3.287 1.782 20.751 1.00 79.31 122 GLN A N 1
ATOM 944 C CA . GLN A 1 122 ? -1.880 1.476 20.610 1.00 79.31 122 GLN A CA 1
ATOM 945 C C . GLN A 1 122 ? -1.262 2.419 19.583 1.00 79.31 122 GLN A C 1
ATOM 947 O O . GLN A 1 122 ? -1.630 2.418 18.408 1.00 79.31 122 GLN A O 1
ATOM 952 N N . ARG A 1 123 ? -0.276 3.202 20.028 1.00 78.62 123 ARG A N 1
ATOM 953 C CA . ARG A 1 123 ? 0.475 4.068 19.123 1.00 78.62 123 ARG A CA 1
ATOM 954 C C . ARG A 1 123 ? 1.157 3.208 18.051 1.00 78.62 123 ARG A C 1
ATOM 956 O O . ARG A 1 123 ? 1.887 2.277 18.411 1.00 78.62 123 ARG A O 1
ATOM 963 N N . PRO A 1 124 ? 0.964 3.506 16.758 1.00 76.44 124 PRO A N 1
ATOM 964 C CA . PRO A 1 124 ? 1.657 2.794 15.700 1.00 76.44 124 PRO A CA 1
ATOM 965 C C . PRO A 1 124 ? 3.174 2.960 15.831 1.00 76.44 124 PRO A C 1
ATOM 967 O O . PRO A 1 124 ? 3.680 4.062 16.022 1.00 76.44 124 PRO A O 1
ATOM 970 N N . ALA A 1 125 ? 3.920 1.865 15.689 1.00 79.94 125 ALA A N 1
ATOM 971 C CA . ALA A 1 125 ? 5.381 1.877 15.801 1.00 79.94 125 ALA A CA 1
ATOM 972 C C . ALA A 1 125 ? 6.093 2.494 14.579 1.00 79.94 125 ALA A C 1
ATOM 974 O O . ALA A 1 125 ? 7.319 2.514 14.520 1.00 79.94 125 ALA A O 1
ATOM 975 N N . SER A 1 126 ? 5.343 2.943 13.571 1.00 88.06 126 SER A N 1
ATOM 976 C CA . SER A 1 126 ? 5.893 3.440 12.312 1.00 88.06 126 SER A CA 1
ATOM 977 C C . SER A 1 126 ? 5.003 4.502 11.685 1.00 88.06 126 SER A C 1
ATOM 979 O O . SER A 1 126 ? 3.829 4.653 12.025 1.00 88.06 126 SER A O 1
ATOM 981 N N . ALA A 1 127 ? 5.591 5.223 10.737 1.00 90.38 127 ALA A N 1
ATOM 982 C CA . ALA A 1 127 ? 4.877 6.084 9.819 1.00 90.38 127 ALA A CA 1
ATOM 983 C C . ALA A 1 127 ? 3.736 5.336 9.103 1.00 90.38 127 ALA A C 1
ATOM 985 O O . ALA A 1 127 ? 3.911 4.172 8.730 1.00 90.38 127 ALA A O 1
ATOM 986 N N . PRO A 1 128 ? 2.599 5.996 8.826 1.00 94.25 128 PRO A N 1
ATOM 987 C CA . PRO A 1 128 ? 1.573 5.422 7.969 1.00 94.25 128 PRO A CA 1
ATOM 988 C C . PRO A 1 128 ? 2.132 5.178 6.561 1.00 94.25 128 PRO A C 1
ATOM 990 O O . PRO A 1 128 ? 2.819 6.020 5.980 1.00 94.25 128 PRO A O 1
ATOM 993 N N . LEU A 1 129 ? 1.808 4.022 5.995 1.00 95.94 129 LEU A N 1
ATOM 994 C CA . LEU A 1 129 ? 2.256 3.542 4.695 1.00 95.94 129 LEU A CA 1
ATOM 995 C C . LEU A 1 129 ? 1.062 3.460 3.748 1.00 95.94 129 LEU A C 1
ATOM 997 O O . LEU A 1 129 ? 0.030 2.881 4.083 1.00 95.94 129 LEU A O 1
ATOM 1001 N N . LEU A 1 130 ? 1.211 4.009 2.547 1.00 96.31 130 LEU A N 1
ATOM 1002 C CA . LEU A 1 130 ? 0.263 3.836 1.455 1.00 96.31 130 LEU A CA 1
ATOM 1003 C C . LEU A 1 130 ? 0.728 2.681 0.580 1.00 96.31 130 LEU A C 1
ATOM 1005 O O . LEU A 1 130 ? 1.811 2.748 0.006 1.00 96.31 130 LEU A O 1
ATOM 1009 N N . VAL A 1 131 ? -0.108 1.658 0.434 1.00 95.88 131 VAL A N 1
ATOM 1010 C CA . VAL A 1 131 ? 0.187 0.457 -0.353 1.00 95.88 131 VAL A CA 1
ATOM 1011 C C . VAL A 1 131 ? -0.942 0.213 -1.342 1.00 95.88 131 VAL A C 1
ATOM 1013 O O . VAL A 1 131 ? -2.112 0.285 -0.988 1.00 95.88 131 VAL A O 1
ATOM 1016 N N . GLN A 1 132 ? -0.618 -0.095 -2.592 1.00 94.94 132 GLN A N 1
ATOM 1017 C CA . GLN A 1 132 ? -1.566 -0.583 -3.583 1.00 94.94 132 GLN A CA 1
ATOM 1018 C C . GLN A 1 132 ? -1.050 -1.896 -4.156 1.00 94.94 132 GLN A C 1
ATOM 1020 O O . GLN A 1 132 ? 0.055 -1.942 -4.692 1.00 94.94 132 GLN A O 1
ATOM 1025 N N . ILE A 1 133 ? -1.876 -2.934 -4.067 1.00 93.38 133 ILE A N 1
ATOM 1026 C CA . ILE A 1 133 ? -1.594 -4.270 -4.589 1.00 93.38 133 ILE A CA 1
ATOM 1027 C C . ILE A 1 133 ? -2.655 -4.572 -5.639 1.00 93.38 133 ILE A C 1
ATOM 1029 O O . ILE A 1 133 ? -3.853 -4.455 -5.365 1.00 93.38 133 ILE A O 1
ATOM 1033 N N . CYS A 1 134 ? -2.213 -4.930 -6.840 1.00 91.56 134 CYS A N 1
ATOM 1034 C CA . CYS A 1 134 ? -3.083 -5.353 -7.924 1.00 91.56 134 CYS A CA 1
ATOM 1035 C C . CYS A 1 134 ? -2.719 -6.760 -8.399 1.00 91.56 134 CYS A C 1
ATOM 1037 O O . CYS A 1 134 ? -1.540 -7.041 -8.617 1.00 91.56 134 CYS A O 1
ATOM 1039 N N . HIS A 1 135 ? -3.727 -7.603 -8.615 1.00 91.12 135 HIS A N 1
ATOM 1040 C CA . HIS A 1 135 ? -3.584 -8.946 -9.176 1.00 91.12 135 HIS A CA 1
ATOM 1041 C C . HIS A 1 135 ? -4.825 -9.321 -9.987 1.00 91.12 135 HIS A C 1
ATOM 1043 O O . HIS A 1 135 ? -5.949 -9.126 -9.524 1.00 91.12 135 HIS A O 1
ATOM 1049 N N . ALA A 1 136 ? -4.622 -9.844 -11.200 1.00 88.44 136 ALA A N 1
ATOM 1050 C CA . ALA A 1 136 ? -5.699 -10.272 -12.102 1.00 88.44 136 ALA A CA 1
ATOM 1051 C C . ALA A 1 136 ? -6.815 -9.219 -12.320 1.00 88.44 136 ALA A C 1
ATOM 1053 O O . ALA A 1 136 ? -7.979 -9.559 -12.504 1.00 88.44 136 ALA A O 1
ATOM 1054 N N . GLY A 1 137 ? -6.462 -7.929 -12.289 1.00 85.62 137 GLY A N 1
ATOM 1055 C CA . GLY A 1 137 ? -7.400 -6.817 -12.471 1.00 85.62 137 GLY A CA 1
ATOM 1056 C C . GLY A 1 137 ? -8.103 -6.323 -11.199 1.00 85.62 137 GLY A C 1
ATOM 1057 O O . GLY A 1 137 ? -8.667 -5.231 -11.243 1.00 85.62 137 GLY A O 1
ATOM 1058 N N . ASP A 1 138 ? -8.029 -7.038 -10.066 1.00 89.12 138 ASP A N 1
ATOM 1059 C CA . ASP A 1 138 ? -8.441 -6.482 -8.767 1.00 89.12 138 ASP A CA 1
ATOM 1060 C C . ASP A 1 138 ? -7.298 -5.644 -8.190 1.00 89.12 138 ASP A C 1
ATOM 1062 O O . ASP A 1 138 ? -6.158 -6.102 -8.119 1.00 89.12 138 ASP A O 1
ATOM 1066 N N . CYS A 1 139 ? -7.607 -4.418 -7.780 1.00 90.75 139 CYS A N 1
ATOM 1067 C CA . CYS A 1 139 ? -6.667 -3.481 -7.183 1.00 90.75 139 CYS A CA 1
ATOM 1068 C C . CYS A 1 139 ? -7.222 -3.000 -5.850 1.00 90.75 139 CYS A C 1
ATOM 1070 O O . CYS A 1 139 ? -8.279 -2.368 -5.796 1.00 90.75 139 CYS A O 1
ATOM 1072 N N . ARG A 1 140 ? -6.453 -3.198 -4.780 1.00 92.88 140 ARG A N 1
ATOM 1073 C CA . ARG A 1 140 ? -6.780 -2.660 -3.458 1.00 92.88 140 ARG A CA 1
ATOM 1074 C C . ARG A 1 140 ? -5.707 -1.707 -2.988 1.00 92.88 140 ARG A C 1
ATOM 1076 O O . ARG A 1 140 ? -4.518 -1.949 -3.194 1.00 92.88 140 ARG A O 1
ATOM 1083 N N . ARG A 1 141 ? -6.146 -0.614 -2.370 1.00 95.38 141 ARG A N 1
ATOM 1084 C CA . ARG A 1 141 ? -5.285 0.420 -1.806 1.00 95.38 141 ARG A CA 1
ATOM 1085 C C . ARG A 1 141 ? -5.516 0.483 -0.301 1.00 95.38 141 ARG A C 1
ATOM 1087 O O . ARG A 1 141 ? -6.654 0.526 0.147 1.00 95.38 141 ARG A O 1
ATOM 1094 N N . PHE A 1 142 ? -4.439 0.488 0.461 1.00 96.19 142 PHE A N 1
ATOM 1095 C CA . PHE A 1 142 ? -4.431 0.419 1.912 1.00 96.19 142 PHE A CA 1
ATOM 1096 C C . PHE A 1 142 ? -3.611 1.583 2.458 1.00 96.19 142 PHE A C 1
ATOM 1098 O O . PHE A 1 142 ? -2.542 1.883 1.928 1.00 96.19 142 PHE A O 1
ATOM 1105 N N . ILE A 1 143 ? -4.092 2.211 3.525 1.00 95.94 143 ILE A N 1
ATOM 1106 C CA . ILE A 1 143 ? -3.252 2.971 4.449 1.00 95.94 143 ILE A CA 1
ATOM 1107 C C . ILE A 1 143 ? -3.049 2.076 5.664 1.00 95.94 143 ILE A C 1
ATOM 1109 O O . ILE A 1 143 ? -4.031 1.701 6.295 1.00 95.94 143 ILE A O 1
ATOM 1113 N N . THR A 1 144 ? -1.818 1.686 5.959 1.00 95.56 144 THR A N 1
ATOM 1114 C CA . THR A 1 144 ? -1.492 0.738 7.035 1.00 95.56 144 THR A CA 1
ATOM 1115 C C . THR A 1 144 ? -0.163 1.112 7.689 1.00 95.56 144 THR A C 1
ATOM 1117 O O . THR A 1 144 ? 0.352 2.196 7.436 1.00 95.56 144 THR A O 1
ATOM 1120 N N . PHE A 1 145 ? 0.396 0.249 8.528 1.00 94.94 145 PHE A N 1
ATOM 1121 C CA . PHE A 1 145 ? 1.654 0.488 9.232 1.00 94.94 145 PHE A CA 1
ATOM 1122 C C . PHE A 1 145 ? 2.623 -0.670 9.024 1.00 94.94 145 PHE A C 1
ATOM 1124 O O . PHE A 1 145 ? 2.225 -1.771 8.644 1.00 94.94 145 PHE A O 1
ATOM 1131 N N . SER A 1 146 ? 3.901 -0.427 9.292 1.00 94.81 146 SER A N 1
ATOM 1132 C CA . SER A 1 146 ? 4.905 -1.488 9.322 1.00 94.81 146 SER A CA 1
ATOM 1133 C C . SER A 1 146 ? 4.512 -2.579 10.329 1.00 94.81 146 SER A C 1
ATOM 1135 O O . SER A 1 146 ? 4.057 -2.281 11.436 1.00 94.81 146 SER A O 1
ATOM 1137 N N . GLY A 1 147 ? 4.665 -3.839 9.928 1.00 93.44 147 GLY A N 1
ATOM 113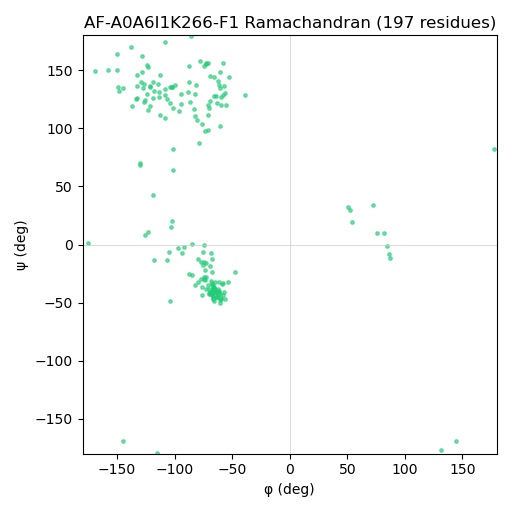8 C CA . GLY A 1 147 ? 4.287 -5.034 10.686 1.00 93.44 147 GLY A CA 1
ATOM 1139 C C . GLY A 1 147 ? 2.818 -5.444 10.542 1.00 93.44 147 GLY A C 1
ATOM 1140 O O . GLY A 1 147 ? 2.408 -6.447 11.122 1.00 93.44 147 GLY A O 1
ATOM 1141 N N . GLN A 1 148 ? 2.006 -4.696 9.789 1.00 94.00 148 GLN A N 1
ATOM 1142 C CA . GLN A 1 148 ? 0.596 -5.027 9.580 1.00 94.00 148 GLN A CA 1
ATOM 1143 C C . GLN A 1 148 ? 0.398 -5.977 8.399 1.00 94.00 148 GLN A C 1
ATOM 1145 O O . GLN A 1 148 ? 1.178 -6.003 7.443 1.00 94.00 148 GLN A O 1
ATOM 1150 N N . ARG A 1 149 ? -0.697 -6.741 8.456 1.00 95.12 149 ARG A N 1
ATOM 1151 C CA . ARG A 1 149 ? -1.106 -7.671 7.401 1.00 95.12 149 ARG A CA 1
ATOM 1152 C C . ARG A 1 149 ? -2.331 -7.158 6.659 1.00 95.12 149 ARG A C 1
ATOM 1154 O O . ARG A 1 149 ? -3.315 -6.751 7.271 1.00 95.12 149 ARG A O 1
ATOM 1161 N N . VAL A 1 150 ? -2.284 -7.223 5.334 1.00 94.38 150 VAL A N 1
ATOM 1162 C CA . VAL A 1 150 ? -3.380 -6.854 4.431 1.00 94.38 150 VAL A CA 1
ATOM 1163 C C . VAL A 1 150 ? -3.732 -8.028 3.527 1.00 94.38 150 VAL A C 1
ATOM 1165 O O . VAL A 1 150 ? -2.881 -8.862 3.238 1.00 94.38 150 VAL A O 1
ATOM 1168 N N . ALA A 1 151 ? -4.982 -8.100 3.066 1.00 92.69 151 ALA A N 1
ATOM 1169 C CA . ALA A 1 151 ? -5.457 -9.219 2.254 1.00 92.69 151 ALA A CA 1
ATOM 1170 C C . ALA A 1 151 ? -5.991 -8.781 0.881 1.00 92.69 151 ALA A C 1
ATOM 1172 O O . ALA A 1 151 ? -6.779 -7.832 0.771 1.00 92.69 151 ALA A O 1
ATOM 1173 N N . LEU A 1 152 ? -5.612 -9.524 -0.162 1.00 90.81 152 LEU A N 1
ATOM 1174 C CA . LEU A 1 152 ? -6.118 -9.398 -1.532 1.00 90.81 152 LEU A CA 1
ATOM 1175 C C . LEU A 1 152 ? -6.447 -10.797 -2.064 1.00 90.81 152 LEU A C 1
ATOM 1177 O O . LEU A 1 152 ? -5.594 -11.673 -2.046 1.00 90.81 152 LEU A O 1
ATOM 1181 N N . ASN A 1 153 ? -7.678 -11.015 -2.539 1.00 88.25 153 ASN A N 1
ATOM 1182 C CA . ASN A 1 153 ? -8.123 -12.298 -3.111 1.00 88.25 153 ASN A CA 1
ATOM 1183 C C . ASN A 1 153 ? -7.881 -13.541 -2.225 1.00 88.25 153 ASN A C 1
ATOM 1185 O O . ASN A 1 153 ? -7.705 -14.640 -2.735 1.00 88.25 153 ASN A O 1
ATOM 1189 N N . GLY A 1 154 ? -7.892 -13.373 -0.899 1.00 88.06 154 GLY A N 1
ATOM 1190 C CA . GLY A 1 154 ? -7.625 -14.453 0.060 1.00 88.06 154 GLY A CA 1
ATOM 1191 C C . GLY A 1 154 ? -6.140 -14.669 0.369 1.00 88.06 154 GLY A C 1
ATOM 1192 O O . GLY A 1 154 ? -5.828 -15.389 1.311 1.00 88.06 154 GLY A O 1
ATOM 1193 N N . GLU A 1 155 ? -5.235 -14.003 -0.349 1.00 91.69 155 GLU A N 1
ATOM 1194 C CA . GLU A 1 155 ? -3.807 -13.984 -0.039 1.00 91.69 155 GLU A CA 1
ATOM 1195 C C . GLU A 1 155 ? -3.486 -12.867 0.957 1.00 91.69 155 GLU A C 1
ATOM 1197 O O . GLU A 1 155 ? -4.033 -11.762 0.873 1.00 91.69 155 GLU A O 1
ATOM 1202 N N . THR A 1 156 ? -2.595 -13.166 1.904 1.00 94.69 156 THR A N 1
ATOM 1203 C CA . THR A 1 156 ? -2.156 -12.230 2.945 1.00 94.69 156 THR A CA 1
ATOM 1204 C C . THR A 1 156 ? -0.762 -11.705 2.631 1.00 94.69 156 THR A C 1
ATOM 1206 O O . THR A 1 156 ? 0.138 -12.467 2.281 1.00 94.69 156 THR A O 1
ATOM 1209 N N . PHE A 1 157 ? -0.589 -10.400 2.801 1.00 95.31 157 PHE A N 1
ATOM 1210 C CA . PHE A 1 157 ? 0.666 -9.693 2.608 1.00 95.31 157 PHE A CA 1
ATOM 1211 C C . PHE A 1 157 ? 1.025 -8.948 3.884 1.00 95.31 157 PHE A C 1
ATOM 1213 O O . PHE A 1 157 ? 0.210 -8.209 4.432 1.00 95.31 157 PHE A O 1
ATOM 1220 N N . GLU A 1 158 ? 2.249 -9.130 4.343 1.00 96.44 158 GLU A N 1
ATOM 1221 C CA . GLU A 1 158 ? 2.852 -8.351 5.408 1.00 96.44 158 GLU A CA 1
ATOM 1222 C C . GLU A 1 158 ? 3.525 -7.114 4.813 1.00 96.44 158 GLU A C 1
ATOM 1224 O O . GLU A 1 158 ? 4.245 -7.194 3.813 1.00 96.44 158 GLU A O 1
ATOM 1229 N N . VAL A 1 159 ? 3.247 -5.958 5.407 1.00 96.38 159 VAL A N 1
ATOM 1230 C CA . VAL A 1 159 ? 3.790 -4.670 4.981 1.00 96.38 159 VAL A CA 1
ATOM 1231 C C . VAL A 1 159 ? 4.838 -4.242 5.990 1.00 96.38 159 VAL A C 1
ATOM 1233 O O . VAL A 1 159 ? 4.547 -4.144 7.178 1.00 96.38 159 VAL A O 1
ATOM 1236 N N . LEU A 1 160 ? 6.052 -3.961 5.526 1.00 95.50 160 LEU A N 1
ATOM 1237 C CA . LEU A 1 160 ? 7.168 -3.552 6.375 1.00 95.50 160 LEU A CA 1
ATOM 1238 C C . LEU A 1 160 ? 7.795 -2.272 5.826 1.00 95.50 160 LEU A C 1
ATOM 1240 O O . LEU A 1 160 ? 7.829 -2.065 4.617 1.00 95.50 160 LEU A O 1
ATOM 1244 N N . SER A 1 161 ? 8.322 -1.431 6.703 1.00 94.12 161 SER A N 1
ATOM 1245 C CA . SER A 1 161 ? 9.232 -0.344 6.337 1.00 94.12 161 SER A CA 1
ATOM 1246 C C . SER A 1 161 ? 10.668 -0.736 6.674 1.00 94.12 161 SER A C 1
ATOM 1248 O O . SER A 1 161 ? 10.909 -1.246 7.771 1.00 94.12 161 SER A O 1
ATOM 1250 N N . ASP A 1 162 ? 11.616 -0.479 5.777 1.00 90.31 162 ASP A N 1
ATOM 1251 C CA . ASP A 1 162 ? 13.042 -0.610 6.084 1.00 90.31 162 ASP A CA 1
ATOM 1252 C C . ASP A 1 162 ? 13.617 0.672 6.722 1.00 90.31 162 ASP A C 1
ATOM 1254 O O . ASP A 1 162 ? 12.909 1.659 6.940 1.00 90.31 162 ASP A O 1
ATOM 1258 N N . ALA A 1 163 ? 14.911 0.648 7.054 1.00 87.75 163 ALA A N 1
ATOM 1259 C CA . ALA A 1 163 ? 15.603 1.776 7.681 1.00 87.75 163 ALA A CA 1
ATOM 1260 C C . ALA A 1 163 ? 15.792 2.985 6.745 1.00 87.75 163 ALA A C 1
ATOM 1262 O O . ALA A 1 163 ? 16.036 4.093 7.216 1.00 87.75 163 ALA A O 1
ATOM 1263 N N . GLU A 1 164 ? 15.680 2.783 5.433 1.00 86.69 164 GLU A N 1
ATOM 1264 C CA . GLU A 1 164 ? 15.809 3.823 4.409 1.00 86.69 164 GLU A CA 1
ATOM 1265 C C . GLU A 1 164 ? 14.449 4.452 4.059 1.00 86.69 164 GLU A C 1
ATOM 1267 O O . GLU A 1 164 ? 14.373 5.389 3.264 1.00 86.69 164 GLU A O 1
ATOM 1272 N N . GLY A 1 165 ? 13.363 3.961 4.667 1.00 85.94 165 GLY A N 1
ATOM 1273 C CA . GLY A 1 165 ? 11.999 4.412 4.409 1.00 85.94 165 GLY A CA 1
ATOM 1274 C C . GLY A 1 165 ? 11.360 3.773 3.174 1.00 85.94 165 GLY A C 1
ATOM 1275 O O . GLY A 1 165 ? 10.269 4.192 2.773 1.00 85.94 165 GLY A O 1
ATOM 1276 N N . ASN A 1 166 ? 11.992 2.757 2.578 1.00 91.88 166 ASN A N 1
ATOM 1277 C CA . ASN A 1 166 ? 11.343 1.940 1.562 1.00 91.88 166 ASN A CA 1
ATOM 1278 C C . ASN A 1 166 ? 10.307 1.026 2.212 1.00 91.88 166 ASN A C 1
ATOM 1280 O O . ASN A 1 166 ? 10.394 0.658 3.385 1.00 91.88 166 ASN A O 1
ATOM 1284 N N . VAL A 1 167 ? 9.327 0.621 1.414 1.00 93.88 167 VAL A N 1
ATOM 1285 C CA . VAL A 1 167 ? 8.274 -0.292 1.840 1.00 93.88 167 VAL A CA 1
ATOM 1286 C C . VAL A 1 167 ? 8.480 -1.646 1.181 1.00 93.88 167 VAL A C 1
ATOM 1288 O O . VAL A 1 167 ? 8.601 -1.748 -0.043 1.00 93.88 167 VAL A O 1
ATOM 1291 N N . LEU A 1 168 ? 8.480 -2.683 2.007 1.00 94.69 168 LEU A N 1
ATOM 1292 C CA . LEU A 1 168 ? 8.481 -4.078 1.614 1.00 94.69 168 LEU A CA 1
ATOM 1293 C C . LEU A 1 168 ? 7.056 -4.621 1.706 1.00 94.69 168 LEU A C 1
ATOM 1295 O O . LEU A 1 168 ? 6.334 -4.356 2.668 1.00 94.69 168 LEU A O 1
ATOM 1299 N N . VAL A 1 169 ? 6.662 -5.403 0.710 1.00 94.94 169 VAL A N 1
ATOM 1300 C CA . VAL A 1 169 ? 5.407 -6.154 0.709 1.00 94.94 169 VAL A CA 1
ATOM 1301 C C . VAL A 1 169 ? 5.757 -7.618 0.507 1.00 94.94 169 VAL A C 1
ATOM 1303 O O . VAL A 1 169 ? 6.308 -7.993 -0.532 1.00 94.94 169 VAL A O 1
ATOM 1306 N N . VAL A 1 170 ? 5.466 -8.432 1.517 1.00 94.38 170 VAL A N 1
ATOM 1307 C CA . VAL A 1 170 ? 5.863 -9.841 1.577 1.00 94.38 170 VAL A CA 1
ATOM 1308 C C . VAL A 1 170 ? 4.618 -10.706 1.710 1.00 94.38 170 VAL A C 1
ATOM 1310 O O . VAL A 1 170 ? 3.871 -10.582 2.670 1.00 94.38 170 VAL A O 1
ATOM 1313 N N . GLY A 1 171 ? 4.382 -11.582 0.742 1.00 91.81 171 GLY A N 1
ATOM 1314 C CA . GLY A 1 171 ? 3.377 -12.641 0.808 1.00 91.81 171 GLY A CA 1
ATOM 1315 C C . GLY A 1 171 ? 4.045 -14.013 0.779 1.00 91.81 171 GLY A C 1
ATOM 1316 O O . GLY A 1 171 ? 5.262 -14.126 0.658 1.00 91.81 171 GLY A O 1
ATOM 1317 N N . GLU A 1 172 ? 3.251 -15.080 0.821 1.00 88.00 172 GLU A N 1
ATOM 1318 C CA . GLU A 1 172 ? 3.776 -16.457 0.842 1.00 88.00 172 GLU A CA 1
ATOM 1319 C C . GLU A 1 172 ? 4.666 -16.795 -0.364 1.00 88.00 172 GLU A C 1
ATOM 1321 O O . GLU A 1 172 ? 5.606 -17.581 -0.262 1.00 88.00 172 GLU A O 1
ATOM 1326 N N . ARG A 1 173 ? 4.365 -16.205 -1.526 1.00 84.44 173 ARG A N 1
ATOM 1327 C CA . ARG A 1 173 ? 5.033 -16.500 -2.805 1.00 84.44 173 ARG A CA 1
ATOM 1328 C C . ARG A 1 173 ? 5.650 -15.267 -3.462 1.00 84.44 173 ARG A C 1
ATOM 1330 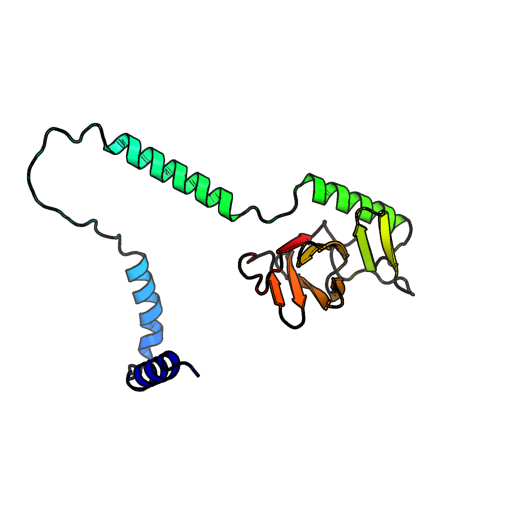O O . ARG A 1 173 ? 6.032 -15.323 -4.630 1.00 84.44 173 ARG A O 1
ATOM 1337 N N . LEU A 1 174 ? 5.714 -14.154 -2.736 1.00 88.56 174 LEU A N 1
ATOM 1338 C CA . LEU A 1 174 ? 6.079 -12.850 -3.275 1.00 88.56 174 LEU A CA 1
ATOM 1339 C C . LEU A 1 174 ? 6.870 -12.050 -2.246 1.00 88.56 174 LEU A C 1
ATOM 1341 O O . LEU A 1 174 ? 6.454 -11.928 -1.102 1.00 88.56 174 LEU A O 1
ATOM 1345 N N . ALA A 1 175 ? 7.954 -11.422 -2.685 1.00 90.94 175 ALA A N 1
ATOM 1346 C CA . ALA A 1 175 ? 8.613 -10.361 -1.942 1.00 90.94 175 ALA A CA 1
ATOM 1347 C C . ALA A 1 175 ? 8.887 -9.202 -2.898 1.00 90.94 175 ALA A C 1
ATOM 1349 O O . ALA A 1 175 ? 9.484 -9.387 -3.960 1.00 90.94 175 ALA A O 1
ATOM 1350 N N . TRP A 1 176 ? 8.427 -8.012 -2.534 1.00 92.94 176 TRP A N 1
ATOM 1351 C CA . TRP A 1 176 ? 8.580 -6.803 -3.330 1.00 92.94 176 TRP A CA 1
ATOM 1352 C C . TRP A 1 176 ? 9.082 -5.657 -2.455 1.00 92.94 176 TRP A C 1
ATOM 1354 O O . TRP A 1 176 ? 8.708 -5.566 -1.290 1.00 92.94 176 TRP A O 1
ATOM 1364 N N . SER A 1 177 ? 9.908 -4.778 -3.025 1.00 92.25 177 SER A N 1
ATOM 1365 C CA . SER A 1 177 ? 10.437 -3.585 -2.360 1.00 92.25 177 SER A CA 1
ATOM 1366 C C . SER A 1 177 ? 10.224 -2.353 -3.229 1.00 92.25 177 SER A C 1
ATOM 1368 O O . SER A 1 177 ? 10.464 -2.405 -4.438 1.00 92.25 177 SER A O 1
ATOM 1370 N N . SER A 1 178 ? 9.853 -1.225 -2.619 1.00 90.62 178 SER A N 1
ATOM 1371 C CA . SER A 1 178 ? 9.795 0.063 -3.318 1.00 90.62 178 SER A CA 1
ATOM 1372 C C . SER A 1 178 ? 11.174 0.587 -3.725 1.00 90.62 178 SER A C 1
ATOM 1374 O O . SER A 1 178 ? 11.251 1.359 -4.679 1.00 90.62 178 SER A O 1
ATOM 1376 N N . GLY A 1 179 ? 12.247 0.160 -3.047 1.00 87.44 179 GLY A N 1
ATOM 1377 C CA . GLY A 1 179 ? 13.630 0.500 -3.407 1.00 87.44 179 GLY A CA 1
ATOM 1378 C C . GLY A 1 179 ? 14.122 -0.260 -4.646 1.00 87.44 179 GLY A C 1
ATOM 1379 O O . GLY A 1 179 ? 14.890 0.265 -5.448 1.00 87.44 179 GLY A O 1
ATOM 1380 N N . GLU A 1 180 ? 13.599 -1.471 -4.872 1.00 84.81 180 GLU A N 1
ATOM 1381 C CA . GLU A 1 180 ? 13.897 -2.308 -6.043 1.00 84.81 180 GLU A CA 1
ATOM 1382 C C . GLU A 1 180 ? 12.610 -2.823 -6.722 1.00 84.81 180 GLU A C 1
ATOM 1384 O O . GLU A 1 180 ? 12.336 -4.029 -6.750 1.00 84.81 180 GLU A O 1
ATOM 1389 N N . PRO A 1 181 ? 11.807 -1.941 -7.347 1.00 72.88 181 PRO A N 1
ATOM 1390 C CA . PRO A 1 181 ? 10.450 -2.274 -7.789 1.00 72.88 181 PRO A CA 1
ATOM 1391 C C . PRO A 1 181 ? 10.390 -3.279 -8.953 1.00 72.88 181 PRO A C 1
ATOM 1393 O O . PRO A 1 181 ? 9.309 -3.744 -9.312 1.00 72.88 181 PRO A O 1
ATOM 1396 N N . ARG A 1 182 ? 11.538 -3.644 -9.543 1.00 67.56 182 ARG A N 1
ATOM 1397 C CA . ARG A 1 182 ? 11.650 -4.559 -10.693 1.00 67.56 182 ARG A CA 1
ATOM 1398 C C . ARG A 1 182 ? 11.448 -6.043 -10.344 1.00 67.56 182 ARG A C 1
ATOM 1400 O O . ARG A 1 182 ? 11.391 -6.853 -11.264 1.00 67.56 182 ARG A O 1
ATOM 1407 N N . LYS A 1 183 ? 11.328 -6.411 -9.061 1.00 63.38 183 LYS A N 1
ATOM 1408 C CA . LYS A 1 183 ? 11.261 -7.813 -8.591 1.00 63.38 183 LYS A CA 1
ATOM 1409 C C . LYS A 1 183 ? 9.856 -8.322 -8.213 1.00 63.38 183 LYS A C 1
ATOM 1411 O O . LYS A 1 183 ? 9.752 -9.314 -7.500 1.00 63.38 183 LYS A O 1
ATOM 1416 N N . ALA A 1 184 ? 8.762 -7.706 -8.674 1.00 63.50 184 ALA A N 1
ATOM 1417 C CA . ALA A 1 184 ? 7.437 -8.311 -8.475 1.00 63.50 184 ALA A CA 1
ATOM 1418 C C . ALA A 1 184 ? 7.279 -9.558 -9.369 1.00 63.50 184 ALA A C 1
ATOM 1420 O O . ALA A 1 184 ? 6.992 -9.450 -10.561 1.00 63.50 184 ALA A O 1
ATOM 1421 N N . ALA A 1 185 ? 7.496 -10.745 -8.805 1.00 62.38 185 ALA A N 1
ATOM 1422 C CA . ALA A 1 185 ? 7.198 -12.016 -9.459 1.00 62.38 185 ALA A CA 1
ATOM 1423 C C . ALA A 1 185 ? 5.685 -12.322 -9.398 1.00 62.38 185 ALA A C 1
ATOM 1425 O O . ALA A 1 185 ? 4.975 -11.814 -8.538 1.00 62.38 185 ALA A O 1
ATOM 1426 N N . ALA A 1 186 ? 5.186 -13.175 -10.297 1.00 75.06 186 ALA A N 1
ATOM 1427 C CA . ALA A 1 186 ? 3.824 -13.736 -10.265 1.00 75.06 186 ALA A CA 1
ATOM 1428 C C . ALA A 1 186 ? 2.642 -12.796 -10.609 1.00 75.06 186 ALA A C 1
ATOM 1430 O O . ALA A 1 186 ? 1.547 -12.969 -10.089 1.00 75.06 186 ALA A O 1
ATOM 1431 N N . GLY A 1 187 ? 2.816 -11.832 -11.523 1.00 84.94 187 GLY A N 1
ATOM 1432 C CA . GLY A 1 187 ? 1.680 -11.070 -12.084 1.00 84.94 187 GLY A CA 1
ATOM 1433 C C . GLY A 1 187 ? 1.084 -10.007 -11.152 1.00 84.94 187 GLY A C 1
ATOM 1434 O O . GLY A 1 187 ? 0.036 -9.432 -11.451 1.00 84.94 187 GLY A O 1
ATOM 1435 N N . TYR A 1 188 ? 1.763 -9.730 -10.040 1.00 89.62 188 TYR A N 1
ATOM 1436 C CA . TYR A 1 188 ? 1.428 -8.655 -9.120 1.00 89.62 188 TYR A CA 1
ATOM 1437 C C . TYR A 1 188 ? 1.965 -7.308 -9.607 1.00 89.62 188 TYR A C 1
ATOM 1439 O O . TYR A 1 188 ? 3.123 -7.186 -10.008 1.00 89.62 188 TYR A O 1
ATOM 1447 N N . HIS A 1 189 ? 1.144 -6.267 -9.486 1.00 90.75 189 HIS A N 1
ATOM 1448 C CA . HIS A 1 189 ? 1.592 -4.880 -9.590 1.00 90.75 189 HIS A CA 1
ATOM 1449 C C . HIS A 1 189 ? 1.459 -4.209 -8.231 1.00 90.75 189 HIS A C 1
ATOM 1451 O O . HIS A 1 189 ? 0.348 -3.973 -7.750 1.00 90.75 189 HIS A O 1
ATOM 1457 N N . ILE A 1 190 ? 2.602 -3.904 -7.621 1.00 92.06 190 ILE A N 1
ATOM 1458 C CA . ILE A 1 190 ? 2.671 -3.306 -6.291 1.00 92.06 190 ILE A CA 1
ATOM 1459 C C . ILE A 1 190 ? 3.254 -1.902 -6.391 1.00 92.06 190 ILE A C 1
ATOM 1461 O O . ILE A 1 190 ? 4.202 -1.651 -7.134 1.00 92.06 190 ILE A O 1
ATOM 1465 N N . ARG A 1 191 ? 2.652 -0.983 -5.639 1.00 93.12 191 ARG A N 1
ATOM 1466 C CA . ARG A 1 191 ? 3.175 0.357 -5.372 1.00 93.12 191 ARG A CA 1
ATOM 1467 C C . ARG A 1 191 ? 3.060 0.623 -3.888 1.00 93.12 191 ARG A C 1
ATOM 1469 O O . ARG A 1 191 ? 2.015 0.348 -3.305 1.00 93.12 191 ARG A O 1
ATOM 1476 N N . ALA A 1 192 ? 4.093 1.194 -3.291 1.00 94.38 192 ALA A N 1
ATOM 1477 C CA . ALA A 1 192 ? 4.055 1.562 -1.889 1.00 94.38 192 ALA A CA 1
ATOM 1478 C C . ALA A 1 192 ? 4.935 2.779 -1.602 1.00 94.38 192 ALA A C 1
ATOM 1480 O O . ALA A 1 192 ? 5.923 3.004 -2.299 1.00 94.38 192 ALA A O 1
ATOM 1481 N N . THR A 1 193 ? 4.550 3.569 -0.602 1.00 94.06 193 THR A N 1
ATOM 1482 C CA . THR A 1 193 ? 5.312 4.723 -0.112 1.00 94.06 193 THR A CA 1
ATOM 1483 C C . THR A 1 193 ? 4.913 5.056 1.319 1.00 94.06 193 THR A C 1
ATOM 1485 O O . THR A 1 193 ? 3.753 4.887 1.696 1.00 94.06 193 THR A O 1
ATOM 1488 N N . ALA A 1 194 ? 5.839 5.599 2.104 1.00 93.56 194 ALA A N 1
ATOM 1489 C CA . ALA A 1 194 ? 5.493 6.246 3.363 1.00 93.56 194 ALA A CA 1
ATOM 1490 C C . ALA A 1 194 ? 4.647 7.507 3.108 1.00 93.56 194 ALA A C 1
ATOM 1492 O O . ALA A 1 194 ? 4.850 8.222 2.120 1.00 93.56 194 ALA A O 1
ATOM 1493 N N . LEU A 1 195 ? 3.690 7.780 3.995 1.00 91.75 195 LEU A N 1
ATOM 1494 C CA . LEU A 1 195 ? 2.827 8.957 3.934 1.00 91.75 195 LEU A CA 1
ATOM 1495 C C . LEU A 1 195 ? 3.353 10.136 4.750 1.00 91.75 195 LEU A C 1
ATOM 1497 O O . LEU A 1 195 ? 2.783 11.209 4.605 1.00 91.75 195 LEU A O 1
ATOM 1501 N N . GLY A 1 196 ? 4.409 10.008 5.551 1.00 82.06 196 GLY A N 1
ATOM 1502 C CA . GLY A 1 196 ? 4.935 11.072 6.421 1.00 82.06 196 GLY A CA 1
ATOM 1503 C C . GLY A 1 196 ? 5.457 10.495 7.733 1.00 82.06 196 GLY A C 1
ATOM 1504 O O . GLY A 1 196 ? 5.586 9.285 7.829 1.00 82.06 196 GLY A O 1
ATOM 1505 N N . GLU A 1 197 ? 5.762 11.319 8.732 1.00 65.62 197 GLU A N 1
ATOM 1506 C CA . GLU A 1 197 ? 6.243 10.816 10.028 1.00 65.62 197 GLU A CA 1
ATOM 1507 C C . GLU A 1 197 ? 5.128 10.152 10.854 1.00 65.62 197 GLU A C 1
ATOM 1509 O O . GLU A 1 197 ? 3.938 10.409 10.643 1.00 65.62 197 GLU A O 1
ATOM 1514 N N . ALA A 1 198 ? 5.523 9.267 11.775 1.00 56.28 198 ALA A N 1
ATOM 1515 C CA . ALA A 1 198 ? 4.625 8.721 12.788 1.00 56.28 198 ALA A CA 1
ATOM 1516 C C . ALA A 1 198 ? 4.164 9.864 13.707 1.00 56.28 198 ALA A C 1
ATOM 1518 O O . ALA A 1 198 ? 5.001 10.620 14.199 1.00 56.28 198 ALA A O 1
ATOM 1519 N N . LEU A 1 199 ? 2.849 10.006 13.889 1.00 47.19 199 LEU A N 1
ATOM 1520 C CA . LEU A 1 199 ? 2.261 10.952 14.845 1.00 47.19 199 LEU A CA 1
ATOM 1521 C C . LEU A 1 199 ? 2.336 10.394 16.272 1.00 47.19 199 LEU A C 1
ATOM 1523 O O . LEU A 1 199 ? 2.143 9.166 16.429 1.00 47.19 199 LEU A O 1
#

Solvent-accessible surface area (backbone atoms only — not comparable to full-atom values): 11925 Å² total; per-residue (Å²): 135,62,74,65,60,57,53,50,51,51,54,58,69,70,51,78,78,76,86,76,54,85,65,47,72,67,47,46,61,58,50,51,52,52,58,72,67,47,75,80,74,71,86,81,79,87,76,93,77,96,83,77,72,86,74,62,60,67,56,56,52,52,51,50,51,51,49,49,57,53,50,62,62,63,74,70,77,73,66,78,53,73,65,58,46,53,52,50,37,51,54,48,53,58,50,41,71,75,35,64,43,18,74,50,34,39,40,49,53,98,92,49,74,48,78,43,66,49,98,54,76,49,75,67,95,38,32,43,28,42,37,34,49,29,48,95,86,49,71,48,32,35,40,30,34,54,80,36,76,49,77,58,98,90,44,59,30,39,31,36,62,53,98,87,57,35,30,35,44,37,36,97,87,37,60,35,32,54,81,52,66,88,50,53,58,90,74,44,51,72,36,49,40,64,54,54,78,56,126

Foldseek 3Di:
DDPVVVVVVVVVVPDDDDDCPPCNVVVVVVVVVVVVPPPPDPPPDDDDDPDDPPPPVVVVVVCVVCCVVVVVVVVQPLADDPVRLVVVLVVVVVVCVVPPQFFAKWKDDPVGIDTDTHPDRHQAPWFWKWKWKDAPHDIIIMGHGAQDWDDDPNWIWHWHADPVQWIWTDTPPAIAISVCRVGGPDRMRMYMGGSDTRD

pLDDT: mean 79.3, std 15.35, range [44.69, 96.44]

Sequence (199 aa):
MSHRDDELNELLRTTCVPDRTPGYWEEFPLTVLRQLHRPVSPPVDASSSQRLWAWGLGLATACLVLGFFAGFRRGHAVGFSAADVAQSRKIYQEVAALFPDRVQTVLLNGRGSQLVLASDAQRPASAPLLVQICHAGDCRRFITFSGQRVALNGETFEVLSDAEGNVLVVGERLAWSSGEPRKAAAGYHIRATALGEAL

Radius of gyration: 26.23 Å; Cα contacts (8 Å, |Δi|>4): 241; chains: 1; bounding box: 64×49×70 Å

Mean predicted aligned error: 17.02 Å

Nearest PDB structures (foldseek):
  5ks8-assembly1_E  TM=4.936E-01  e=7.056E-01  Methylobacillus flagellatus KT
  4mf9-assembly1_A  TM=3.558E-01  e=3.212E+00  Pseudomonas aeruginosa
  6ap4-assembly3_F  TM=3.288E-01  e=9.870E+00  Acinetobacter baumannii